Protein AF-A0A813GT53-F1 (afdb_monomer_lite)

Sequence (345 aa):
MRGHMTILRNIDQVRLMYDRLTDFVDMEQLESCGLLLDQLPLHVSSELEKLEQNWGDPRKVFSLYQPIQDIRDYFWEEIAFYSFFLRELIKAVLPLFILALGCQACYVFGDSELARPMLSLIILIWFRVFTKRWRHVEAEFANSWGTEAHGISSVKWLQNVRFRGVLSPSPEDNSLLRPQVSWARSTTGMAASVALTSLFVMVMIVVVITEHTIFFHLCIVYVAPNQRQLLSSALGAVMGTQIKVVDSIWDRVSDCITDLECHPSKFAFTSSKRTKAVVVRLITSMCSPIAFLLVKFMLQDPSEGSTGMLASNMMSTLLTCYLLLGCFLMTLRNCCFEFTACLIG

Organism: Polarella glacialis (NCBI:txid89957)

Secondary structure (DSSP, 8-state):
------SS-HHHHHHHHHHHHHHH--HHHHHHTTS-----PPP-HHHHHHHIIIII-GGGTT-----HHHHHHHHHHHHHHHHHHHHHHHHHHHHHHHHHHHHHHHHHHS--TTHHHHHHHHHHHHHHHHHHHHHHHHHHHHHHTT-GGGGTS-PPPPBPTT---EEEE-SS-TT-EEEE--HHHHHHHHHHHHHHHHHHHHHHHHHHHHHHHHHHHHHHHT--GGGHHHHHHHHHHHHHHHHHHHHHHHHHHHHHHHHTT--SBHHHHHHHHHHHHHHHHHHHHHHHHHHHHHHHHHH----HHHHHHHHHHHHHHHHHHHHHHHHHHHHHHHHHHHHHHHTT-

Foldseek 3Di:
DDDDPDVDFPVNVVVVVVLVVCVPDQPVVCCVVVNDVDDDDDADVVLVVVQCVVPVDPVCPVPLDHDLVSCCSRVNDVRSLVVVLVSLVCVLCVVLVVLVVVLVVCVVPHDCPPSVVVNVVVVVVSVVVSVVVSVVVVVVVCVVVVVVCVVVDPRPFAWDPLFDADFAQDPVGNVDTAGDDDPVQLVVLVVQLVVVLVVLLVVLLVVLLVVVVVLVVCLPPPDDPVCNLVSLLVVLLVLLVVLVVQLVVLVVVLLVSLSSNRDGGPVVSVVVSVVSSCVSSCSSVVSNLVSLVVVVVVVPDPDPVSVVSSVSSVVSNVVNNCVVVVVVVVVVVCCVVVVVVVVVD

Structure (mmCIF, N/CA/C/O backbone):
data_AF-A0A813GT53-F1
#
_entry.id   AF-A0A813GT53-F1
#
loop_
_atom_site.group_PDB
_atom_site.id
_atom_site.type_symbol
_atom_site.label_atom_id
_atom_site.label_alt_id
_atom_site.label_comp_id
_atom_site.label_asym_id
_atom_site.label_entity_id
_atom_site.label_seq_id
_atom_site.pdbx_PDB_ins_code
_atom_site.Cartn_x
_atom_site.Cartn_y
_atom_site.Cartn_z
_atom_site.occupancy
_atom_site.B_iso_or_equiv
_atom_site.auth_seq_id
_atom_site.auth_comp_id
_atom_site.auth_asym_id
_atom_site.auth_atom_id
_atom_site.pdbx_PDB_model_num
ATOM 1 N N . MET A 1 1 ? -28.994 27.929 14.057 1.00 36.06 1 MET A N 1
ATOM 2 C CA . MET A 1 1 ? -29.110 27.440 15.449 1.00 36.06 1 MET A CA 1
ATOM 3 C C . MET A 1 1 ? -27.722 27.472 16.071 1.00 36.06 1 MET A C 1
ATOM 5 O O . MET A 1 1 ? -26.764 27.185 15.368 1.00 36.06 1 MET A O 1
ATOM 9 N N . ARG A 1 2 ? -27.608 27.975 17.305 1.00 35.00 2 ARG A N 1
ATOM 10 C CA . ARG A 1 2 ? -26.344 28.354 17.962 1.00 35.00 2 ARG A CA 1
ATOM 11 C C . ARG A 1 2 ? -25.393 27.160 18.083 1.00 35.00 2 ARG A C 1
ATOM 13 O O . ARG A 1 2 ? -25.784 26.124 18.607 1.00 35.00 2 ARG A O 1
ATOM 20 N N . GLY A 1 3 ? -24.162 27.347 17.608 1.00 42.66 3 GLY A N 1
ATOM 21 C CA . GLY A 1 3 ? -23.073 26.391 17.748 1.00 42.66 3 GLY A CA 1
ATOM 22 C C . GLY A 1 3 ? -22.697 26.224 19.213 1.00 42.66 3 GLY A C 1
ATOM 23 O O . GLY A 1 3 ? -22.091 27.109 19.813 1.00 42.66 3 GLY A O 1
ATOM 24 N N . HIS A 1 4 ? -23.052 25.079 19.785 1.00 42.69 4 HIS A N 1
ATOM 25 C CA . HIS A 1 4 ? -22.279 24.550 20.892 1.00 42.69 4 HIS A CA 1
ATOM 26 C C . HIS A 1 4 ? -20.945 24.100 20.300 1.00 42.69 4 HIS A C 1
ATOM 28 O O . HIS A 1 4 ? -20.921 23.206 19.458 1.00 42.69 4 HIS A O 1
ATOM 34 N N . MET A 1 5 ? -19.847 24.747 20.697 1.00 54.34 5 MET A N 1
ATOM 35 C CA . MET A 1 5 ? -18.511 24.193 20.493 1.00 54.34 5 MET A CA 1
ATOM 36 C C . MET A 1 5 ? -18.440 22.904 21.313 1.00 54.34 5 MET A C 1
ATOM 38 O O . MET A 1 5 ? -18.139 22.930 22.506 1.00 54.34 5 MET A O 1
ATOM 42 N N . THR A 1 6 ? -18.813 21.778 20.713 1.00 60.09 6 THR A N 1
ATOM 43 C CA . THR A 1 6 ? -18.511 20.477 21.291 1.00 60.09 6 THR A CA 1
ATOM 44 C C . THR A 1 6 ? -17.001 20.310 21.218 1.00 60.09 6 THR A C 1
ATOM 46 O O . THR A 1 6 ? -16.410 20.434 20.151 1.00 60.09 6 THR A O 1
ATOM 49 N N . ILE A 1 7 ? -16.370 20.058 22.367 1.00 81.88 7 ILE A N 1
ATOM 50 C CA . ILE A 1 7 ? -14.931 19.750 22.455 1.00 81.88 7 ILE A CA 1
ATOM 51 C C . ILE A 1 7 ? -14.584 18.552 21.554 1.00 81.88 7 ILE A C 1
ATOM 53 O O . ILE A 1 7 ? -13.487 18.471 21.015 1.00 81.88 7 ILE A O 1
ATOM 57 N N . LEU A 1 8 ? -15.544 17.639 21.384 1.00 83.25 8 LEU A N 1
ATOM 58 C CA . LEU A 1 8 ? -15.440 16.462 20.536 1.00 83.25 8 LEU A CA 1
ATOM 59 C C . LEU A 1 8 ? -15.914 16.779 19.119 1.00 83.25 8 LEU A C 1
ATOM 61 O O . LEU A 1 8 ? -17.020 17.306 18.934 1.00 83.25 8 LEU A O 1
ATOM 65 N N . ARG A 1 9 ? -15.096 16.402 18.134 1.00 84.62 9 ARG A N 1
ATOM 66 C CA . ARG A 1 9 ? -15.462 16.436 16.714 1.00 84.62 9 ARG A CA 1
ATOM 67 C C . ARG A 1 9 ? -16.579 15.420 16.455 1.00 84.62 9 ARG A C 1
ATOM 69 O O . ARG A 1 9 ? -16.727 14.462 17.212 1.00 84.62 9 ARG A O 1
ATOM 76 N N . ASN A 1 10 ? -17.349 15.601 15.379 1.00 86.38 10 ASN A N 1
ATOM 77 C CA . ASN A 1 10 ? -18.388 14.639 14.972 1.00 86.38 10 ASN A CA 1
ATOM 78 C C . ASN A 1 10 ? -17.806 13.225 14.872 1.00 86.38 10 ASN A C 1
ATOM 80 O O . ASN A 1 10 ? -18.325 12.266 15.432 1.00 86.38 10 ASN A O 1
ATOM 84 N N . ILE A 1 11 ? -16.637 13.153 14.248 1.00 86.06 11 ILE A N 1
ATOM 85 C CA . ILE A 1 11 ? -15.888 11.930 14.086 1.00 86.06 11 ILE A CA 1
ATOM 86 C C . ILE A 1 11 ? -15.636 11.309 15.469 1.00 86.06 11 ILE A C 1
ATOM 88 O O . ILE A 1 11 ? -16.186 10.245 15.738 1.00 86.06 11 ILE A O 1
ATOM 92 N N . ASP A 1 12 ? -14.999 12.013 16.417 1.00 86.81 12 ASP A N 1
ATOM 93 C CA . ASP A 1 12 ? -14.740 11.525 17.788 1.00 86.81 12 ASP A CA 1
ATOM 94 C C . ASP A 1 12 ? -15.996 10.975 18.489 1.00 86.81 12 ASP A C 1
ATOM 96 O O . ASP A 1 12 ? -15.924 9.962 19.186 1.00 86.81 12 ASP A O 1
ATOM 100 N N . GLN A 1 13 ? -17.160 11.595 18.268 1.00 88.75 13 GLN A N 1
ATOM 101 C CA . GLN A 1 13 ? -18.440 11.112 18.795 1.00 88.75 13 GLN A CA 1
ATOM 102 C C . GLN A 1 13 ? -18.819 9.749 18.207 1.00 88.75 13 GLN A C 1
ATOM 104 O O . GLN A 1 13 ? -19.201 8.856 18.960 1.00 88.75 13 GLN A O 1
ATOM 109 N N . VAL A 1 14 ? -18.657 9.556 16.895 1.00 88.44 14 VAL A N 1
ATOM 110 C CA . VAL A 1 14 ? -18.874 8.264 16.227 1.00 88.44 14 VAL A CA 1
ATOM 111 C C . VAL A 1 14 ? -17.954 7.184 16.802 1.00 88.44 14 VAL A C 1
ATOM 113 O O . VAL A 1 14 ? -18.432 6.089 17.087 1.00 88.44 14 VAL A O 1
ATOM 116 N N . ARG A 1 15 ? -16.663 7.471 17.044 1.00 85.00 15 ARG A N 1
ATOM 117 C CA . ARG A 1 15 ? -15.741 6.490 17.666 1.00 85.00 15 ARG A CA 1
ATOM 118 C C . ARG A 1 15 ? -16.173 6.127 19.079 1.00 85.00 15 ARG A C 1
ATOM 120 O O . ARG A 1 15 ? -16.163 4.949 19.405 1.00 85.00 15 ARG A O 1
ATOM 127 N N . LEU A 1 16 ? -16.577 7.100 19.895 1.00 87.25 16 LEU A N 1
ATOM 128 C CA . LEU A 1 16 ? -17.055 6.830 21.256 1.00 87.25 16 LEU A CA 1
ATOM 129 C C . LEU A 1 16 ? -18.367 6.038 21.265 1.00 87.25 16 LEU A C 1
ATOM 131 O O . LEU A 1 16 ? -18.537 5.140 22.086 1.00 87.25 16 LEU A O 1
ATOM 135 N N . MET A 1 17 ? -19.290 6.344 20.349 1.00 88.62 17 MET A N 1
ATOM 136 C CA . MET A 1 17 ? -20.519 5.567 20.180 1.00 88.62 17 MET A CA 1
ATOM 137 C C . MET A 1 17 ? -20.212 4.134 19.748 1.00 88.62 17 MET A C 1
ATOM 139 O O . MET A 1 17 ? -20.780 3.203 20.312 1.00 88.62 17 MET A O 1
ATOM 143 N N . TYR A 1 18 ? -19.302 3.958 18.787 1.00 85.56 18 TYR A N 1
ATOM 144 C CA . TYR A 1 18 ? -18.878 2.646 18.310 1.00 85.56 18 TYR A CA 1
ATOM 145 C C . TYR A 1 18 ? -18.215 1.832 19.425 1.00 85.56 18 TYR A C 1
ATOM 147 O O . TYR A 1 18 ? -18.634 0.710 19.688 1.00 85.56 18 TYR A O 1
ATOM 155 N N . ASP A 1 19 ? -17.251 2.421 20.135 1.00 83.75 19 ASP A N 1
ATOM 156 C CA . ASP A 1 19 ? -16.565 1.794 21.270 1.00 83.75 19 ASP A CA 1
ATOM 157 C C . ASP A 1 19 ? -17.577 1.331 22.326 1.00 83.75 19 ASP A C 1
ATOM 159 O O . ASP A 1 19 ? -17.638 0.148 22.671 1.00 83.75 19 ASP A O 1
ATOM 163 N N . ARG A 1 20 ? -18.496 2.223 22.718 1.00 87.19 20 ARG A N 1
ATOM 164 C CA . ARG A 1 20 ? -19.539 1.904 23.694 1.00 87.19 20 ARG A CA 1
ATOM 165 C C . ARG A 1 20 ? -20.504 0.824 23.213 1.00 87.19 20 ARG A C 1
ATOM 167 O O . ARG A 1 20 ? -20.969 0.032 24.026 1.00 87.19 20 ARG A O 1
ATOM 174 N N . LEU A 1 21 ? -20.830 0.786 21.925 1.00 86.94 21 LEU A N 1
ATOM 175 C CA . LEU A 1 21 ? -21.701 -0.239 21.354 1.00 86.94 21 LEU A CA 1
ATOM 176 C C . LEU A 1 21 ? -21.014 -1.613 21.372 1.00 86.94 21 LEU A C 1
ATOM 178 O O . LEU A 1 21 ? -21.628 -2.598 21.785 1.00 86.94 21 LEU A O 1
ATOM 182 N N . THR A 1 22 ? -19.719 -1.656 21.043 1.00 82.69 22 THR A N 1
ATOM 183 C CA . THR A 1 22 ? -18.898 -2.881 21.067 1.00 82.69 22 THR A CA 1
ATOM 184 C C . THR A 1 22 ? -18.577 -3.408 22.469 1.00 82.69 22 THR A C 1
ATOM 186 O O . THR A 1 22 ? -18.044 -4.509 22.623 1.00 82.69 22 THR A O 1
ATOM 189 N N . ASP A 1 23 ? -18.905 -2.659 23.524 1.00 81.56 23 ASP A N 1
ATOM 190 C CA . ASP A 1 23 ? -18.900 -3.180 24.894 1.00 81.56 23 ASP A CA 1
ATOM 191 C C . ASP A 1 23 ? -20.069 -4.117 25.181 1.00 81.56 23 ASP A C 1
ATOM 193 O O . ASP A 1 23 ? -19.921 -5.040 25.981 1.00 81.56 23 ASP A O 1
ATOM 197 N N . PHE A 1 24 ? -21.215 -3.890 24.540 1.00 84.44 24 PHE A N 1
ATOM 198 C CA . PHE A 1 24 ? -22.434 -4.657 24.794 1.00 84.44 24 PHE A CA 1
ATOM 199 C C . PHE A 1 24 ? -22.715 -5.700 23.720 1.00 84.44 24 PHE A C 1
ATOM 201 O O . PHE A 1 24 ? -23.323 -6.728 24.016 1.00 84.44 24 PHE A O 1
ATOM 208 N N . VAL A 1 25 ? -22.316 -5.423 22.480 1.00 83.88 25 VAL A N 1
ATOM 209 C CA . VAL A 1 25 ? -22.692 -6.214 21.312 1.00 83.88 25 VAL A CA 1
ATOM 210 C C . VAL A 1 25 ? -21.473 -6.440 20.426 1.00 83.88 25 VAL A C 1
ATOM 212 O O . VAL A 1 25 ? -20.813 -5.491 20.012 1.00 83.88 25 VAL A O 1
ATOM 215 N N . ASP A 1 26 ? -21.196 -7.700 20.097 1.00 82.38 26 ASP A N 1
ATOM 216 C CA . ASP A 1 26 ? -20.187 -8.043 19.095 1.00 82.38 26 ASP A CA 1
ATOM 217 C C . ASP A 1 26 ? -20.779 -7.859 17.686 1.00 82.38 26 ASP A C 1
ATOM 219 O O . ASP A 1 26 ? -21.496 -8.718 17.163 1.00 82.38 26 ASP A O 1
ATOM 223 N N . MET A 1 27 ? -20.530 -6.684 17.103 1.00 82.12 27 MET A N 1
ATOM 224 C CA . MET A 1 27 ? -21.093 -6.274 15.810 1.00 82.12 27 MET A CA 1
ATOM 225 C C . MET A 1 27 ? -20.623 -7.186 14.667 1.00 82.12 27 MET A C 1
ATOM 227 O O . MET A 1 27 ? -21.426 -7.590 13.830 1.00 82.12 27 MET A O 1
ATOM 231 N N . GLU A 1 28 ? -19.355 -7.603 14.685 1.00 79.75 28 GLU A N 1
ATOM 232 C CA . GLU A 1 28 ? -18.797 -8.524 13.686 1.00 79.75 28 GLU A CA 1
ATOM 233 C C . GLU A 1 28 ? -19.449 -9.909 13.767 1.00 79.75 28 GLU A C 1
ATOM 235 O O . GLU A 1 28 ? -19.663 -10.573 12.748 1.00 79.75 28 GLU A O 1
ATOM 240 N N . GLN A 1 29 ? -19.804 -10.361 14.973 1.00 82.62 29 GLN A N 1
ATOM 241 C CA . GLN A 1 29 ? -20.510 -11.626 15.132 1.00 82.62 29 GLN A CA 1
ATOM 242 C C . GLN A 1 29 ? -21.931 -11.546 14.561 1.00 82.62 29 GLN A C 1
ATOM 244 O O . GLN A 1 29 ? -22.351 -12.471 13.862 1.00 82.62 29 GLN A O 1
ATOM 249 N N . LEU A 1 30 ? -22.649 -10.443 14.795 1.00 87.69 30 LEU A N 1
ATOM 250 C CA . LEU A 1 30 ? -23.980 -10.215 14.220 1.00 87.69 30 LEU A CA 1
ATOM 251 C C . LEU A 1 30 ? -23.964 -10.207 12.687 1.00 87.69 30 LEU A C 1
ATOM 253 O O . LEU A 1 30 ? -24.850 -10.807 12.074 1.00 87.69 30 LEU A O 1
ATOM 257 N N . GLU A 1 31 ? -22.954 -9.581 12.083 1.00 87.19 31 GLU A N 1
ATOM 258 C CA . GLU A 1 31 ? -22.739 -9.608 10.631 1.00 87.19 31 GLU A CA 1
ATOM 259 C C . GLU A 1 31 ? -22.464 -11.031 10.141 1.00 87.19 31 GLU A C 1
ATOM 261 O O . GLU A 1 31 ? -23.097 -11.506 9.198 1.00 87.19 31 GLU A O 1
ATOM 266 N N . S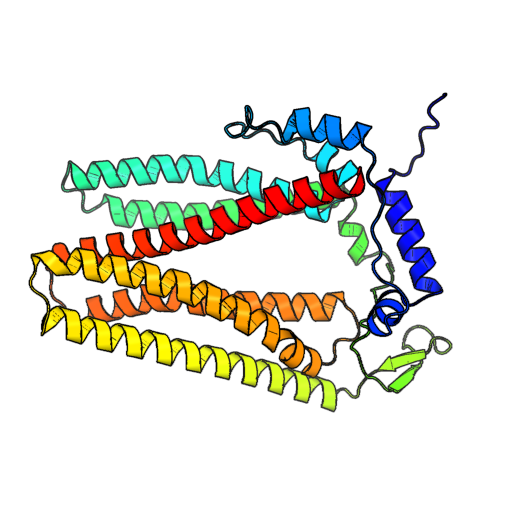ER A 1 32 ? -21.589 -11.771 10.833 1.00 83.62 32 SER A N 1
ATOM 267 C CA . SER A 1 32 ? -21.267 -13.156 10.465 1.00 83.62 32 SER A CA 1
ATOM 268 C C . SER A 1 32 ? -22.471 -14.106 10.554 1.00 83.62 32 SER A C 1
ATOM 270 O O . SER A 1 32 ? -22.557 -15.078 9.803 1.00 83.62 32 SER A O 1
ATOM 272 N N . CYS A 1 33 ? -23.420 -13.817 11.450 1.00 86.38 33 CYS A N 1
ATOM 273 C CA . CYS A 1 33 ? -24.674 -14.551 11.594 1.00 86.38 33 CYS A CA 1
ATOM 274 C C . CYS A 1 33 ? -25.759 -14.103 10.599 1.00 86.38 33 CYS A C 1
ATOM 276 O O . CYS A 1 33 ? -26.826 -14.716 10.570 1.00 86.38 33 CYS A O 1
ATOM 278 N N . GLY A 1 34 ? -25.519 -13.051 9.807 1.00 87.62 34 GLY A N 1
ATOM 279 C CA . GLY A 1 34 ? -26.500 -12.472 8.886 1.00 87.62 34 GLY A CA 1
ATOM 280 C C . GLY A 1 34 ? -27.651 -11.737 9.583 1.00 87.62 34 GLY A C 1
ATOM 281 O O . GLY A 1 34 ? -28.704 -11.545 8.980 1.00 87.62 34 GLY A O 1
ATOM 282 N N . LEU A 1 35 ? -27.477 -11.362 10.856 1.00 91.56 35 LEU A N 1
ATOM 283 C CA . LEU A 1 35 ? -28.462 -10.598 11.633 1.00 91.56 35 LEU A CA 1
ATOM 284 C C . LEU A 1 35 ? -28.307 -9.087 11.430 1.00 91.56 35 LEU A C 1
ATOM 286 O O . LEU A 1 35 ? -29.283 -8.347 11.538 1.00 91.56 35 LEU A O 1
ATOM 290 N N . LEU A 1 36 ? -27.086 -8.644 11.136 1.00 90.19 36 LEU A N 1
ATOM 291 C CA . LEU A 1 36 ? -26.751 -7.277 10.758 1.00 90.19 36 LEU A CA 1
ATOM 292 C C . LEU A 1 36 ? -26.228 -7.293 9.319 1.00 90.19 36 LEU A C 1
ATOM 294 O O . LEU A 1 36 ? -25.442 -8.169 8.968 1.00 90.19 36 LEU A O 1
ATOM 298 N N . LEU A 1 37 ? -26.698 -6.365 8.482 1.00 88.38 37 LEU A N 1
ATOM 299 C CA . LEU A 1 37 ? -26.290 -6.310 7.076 1.00 88.38 37 LEU A CA 1
ATOM 300 C C . LEU A 1 37 ? -24.965 -5.559 6.901 1.00 88.38 37 LEU A C 1
ATOM 302 O O . LEU A 1 37 ? -24.062 -6.080 6.258 1.00 88.38 37 LEU A O 1
ATOM 306 N N . ASP A 1 38 ? -24.871 -4.353 7.465 1.00 83.12 38 ASP A N 1
ATOM 307 C CA . ASP A 1 38 ? -23.658 -3.530 7.491 1.00 83.12 38 ASP A CA 1
ATOM 308 C C . ASP A 1 38 ? -23.811 -2.421 8.553 1.00 83.12 38 ASP A C 1
ATOM 310 O O . ASP A 1 38 ? -24.936 -2.060 8.927 1.00 83.12 38 ASP A O 1
ATOM 314 N N . GLN A 1 39 ? -22.696 -1.855 9.013 1.00 83.00 39 GLN A N 1
ATOM 315 C CA . GLN A 1 39 ? -22.655 -0.712 9.922 1.00 83.00 39 GLN A CA 1
ATOM 316 C C . GLN A 1 39 ? -21.815 0.417 9.319 1.00 83.00 39 GLN A C 1
ATOM 318 O O . GLN A 1 39 ? -20.586 0.390 9.342 1.00 83.00 39 GLN A O 1
ATOM 323 N N . LEU A 1 40 ? -22.487 1.476 8.863 1.00 85.38 40 LEU A N 1
ATOM 324 C CA . LEU A 1 40 ? -21.830 2.633 8.257 1.00 85.38 40 LEU A CA 1
ATOM 325 C C . LEU A 1 40 ? -22.208 3.928 8.989 1.00 85.38 40 LEU A C 1
ATOM 327 O O . LEU A 1 40 ? -23.390 4.153 9.269 1.00 85.38 40 LEU A O 1
ATOM 331 N N . PRO A 1 41 ? -21.233 4.800 9.310 1.00 86.00 41 PRO A N 1
ATOM 332 C CA . PRO A 1 41 ? -21.537 6.124 9.828 1.00 86.00 41 PRO A CA 1
ATOM 333 C C . PRO A 1 41 ? -22.193 6.983 8.741 1.00 86.00 41 PRO A C 1
ATOM 335 O O . PRO A 1 41 ? -21.798 6.949 7.577 1.00 86.00 41 PRO A O 1
ATOM 338 N N . LEU A 1 42 ? -23.189 7.783 9.129 1.00 88.00 42 LEU A N 1
ATOM 339 C CA . LEU A 1 42 ? -23.859 8.700 8.209 1.00 88.00 42 LEU A CA 1
ATOM 340 C C . LEU A 1 42 ? -22.942 9.877 7.855 1.00 88.00 42 LEU A C 1
ATOM 342 O O . LEU A 1 42 ? -22.365 10.523 8.732 1.00 88.00 42 LEU A O 1
ATOM 346 N N . HIS A 1 43 ? -22.847 10.181 6.563 1.00 87.00 43 HIS A N 1
ATOM 347 C CA . HIS A 1 43 ? -22.083 11.319 6.065 1.00 87.00 43 HIS A CA 1
ATOM 348 C C . HIS A 1 43 ? -22.801 12.649 6.330 1.00 87.00 43 HIS A C 1
ATOM 350 O O . HIS A 1 43 ? -24.018 12.763 6.187 1.00 87.00 43 HIS A O 1
ATOM 356 N N . VAL A 1 44 ? -22.028 13.692 6.647 1.00 88.44 44 VAL A N 1
ATOM 357 C CA . VAL A 1 44 ? -22.522 15.075 6.708 1.00 88.44 44 VAL A CA 1
ATOM 358 C C . VAL A 1 44 ? -22.274 15.755 5.363 1.00 88.44 44 VAL A C 1
ATOM 360 O O . VAL A 1 44 ? -21.141 16.132 5.057 1.00 88.44 44 VAL A O 1
ATOM 363 N N . SER A 1 45 ? -23.329 15.924 4.559 1.00 87.75 45 SER A N 1
ATOM 364 C CA . SER A 1 45 ? -23.228 16.440 3.183 1.00 87.75 45 SER A CA 1
ATOM 365 C C . SER A 1 45 ? -22.558 17.813 3.103 1.00 87.75 45 SER A C 1
ATOM 367 O O . SER A 1 45 ? -21.734 18.049 2.230 1.00 87.75 45 SER A O 1
ATOM 369 N N . SER A 1 46 ? -22.826 18.706 4.059 1.00 87.69 46 SER A N 1
ATOM 370 C CA . SER A 1 46 ? -22.283 20.072 4.047 1.00 87.69 46 SER A CA 1
ATOM 371 C C . SER A 1 46 ? -20.771 20.152 4.294 1.00 87.69 46 SER A C 1
ATOM 373 O O . SER A 1 46 ? -20.120 21.088 3.830 1.00 87.69 46 SER A O 1
ATOM 375 N N . GLU A 1 47 ? -20.197 19.205 5.038 1.00 86.31 47 GLU A N 1
ATOM 376 C CA . GLU A 1 47 ? -18.747 19.101 5.246 1.00 86.31 47 GLU A CA 1
ATOM 377 C C . GLU A 1 47 ? -18.084 18.391 4.066 1.00 86.31 47 GLU A C 1
ATOM 379 O O . GLU A 1 47 ? -17.014 18.808 3.616 1.00 86.31 47 GLU A O 1
ATOM 384 N N . LEU A 1 48 ? -18.764 17.384 3.510 1.00 87.50 48 LEU A N 1
ATOM 385 C CA . LEU A 1 48 ? -18.303 16.656 2.336 1.00 87.50 48 LEU A CA 1
ATOM 386 C C . LEU A 1 48 ? -18.226 17.554 1.096 1.00 87.50 48 LEU A C 1
ATOM 388 O O . LEU A 1 48 ? -17.193 17.573 0.438 1.00 87.50 48 LEU A O 1
ATOM 392 N N . GLU A 1 49 ? -19.256 18.361 0.825 1.00 88.44 49 GLU A N 1
ATOM 393 C CA . GLU A 1 49 ? -19.276 19.311 -0.299 1.00 88.44 49 GLU A CA 1
ATOM 394 C C . GLU A 1 49 ? -18.126 20.326 -0.213 1.00 88.44 49 GLU A C 1
ATOM 396 O O . GLU A 1 49 ? -17.492 20.657 -1.217 1.00 88.44 49 GLU A O 1
ATOM 401 N N . LYS A 1 50 ? -17.802 20.806 0.996 1.00 88.31 50 LYS A N 1
ATOM 402 C CA . LYS A 1 50 ? -16.653 21.702 1.207 1.00 88.31 50 LYS A CA 1
ATOM 403 C C . LYS A 1 50 ? -15.339 20.999 0.897 1.00 88.31 50 LYS A C 1
ATOM 405 O O . LYS A 1 50 ? -14.465 21.588 0.258 1.00 88.31 50 LYS A O 1
ATOM 410 N N . LEU A 1 51 ? -15.186 19.757 1.352 1.00 87.81 51 LEU A N 1
ATOM 411 C CA . LEU A 1 51 ? -13.985 18.970 1.101 1.00 87.81 51 LEU A CA 1
ATOM 412 C C . LEU A 1 51 ? -13.850 18.626 -0.389 1.00 87.81 51 LEU A C 1
ATOM 414 O O . LEU A 1 51 ? -12.755 18.715 -0.942 1.00 87.81 51 LEU A O 1
ATOM 418 N N . GLU A 1 52 ? -14.955 18.329 -1.067 1.00 86.38 52 GLU A N 1
ATOM 419 C CA . GLU A 1 52 ? -15.002 18.099 -2.509 1.00 86.38 52 GLU A CA 1
ATOM 420 C C . GLU A 1 52 ? -14.565 19.347 -3.285 1.00 86.38 52 GLU A C 1
ATOM 422 O O . GLU A 1 52 ? -13.655 19.279 -4.106 1.00 86.38 52 GLU A O 1
ATOM 427 N N . GLN A 1 53 ? -15.104 20.523 -2.961 1.00 85.38 53 GLN A N 1
ATOM 428 C CA . GLN A 1 53 ? -14.700 21.774 -3.611 1.00 85.38 53 GLN A CA 1
ATOM 429 C C . GLN A 1 53 ? -13.237 22.141 -3.318 1.00 85.38 53 GLN A C 1
ATOM 431 O O . GLN A 1 53 ? -12.526 22.673 -4.178 1.00 85.38 53 GLN A O 1
ATOM 436 N N . ASN A 1 54 ? -12.753 21.876 -2.102 1.00 85.19 54 ASN A N 1
ATOM 437 C CA . ASN A 1 54 ? -11.410 22.271 -1.683 1.00 85.19 54 ASN A CA 1
ATOM 438 C C . ASN A 1 54 ? -10.315 21.319 -2.163 1.00 85.19 54 ASN A C 1
ATOM 440 O O . ASN A 1 54 ? -9.241 21.799 -2.540 1.00 85.19 54 ASN A O 1
ATOM 444 N N . TRP A 1 55 ? -10.595 20.018 -2.186 1.00 83.50 55 TRP A N 1
ATOM 445 C CA . TRP A 1 55 ? -9.628 18.953 -2.442 1.00 83.50 55 TRP A CA 1
ATOM 446 C C . TRP A 1 55 ? -10.020 18.040 -3.613 1.00 83.50 55 TRP A C 1
ATOM 448 O O . TRP A 1 55 ? -9.152 17.692 -4.409 1.00 83.50 55 TRP A O 1
ATOM 458 N N . GLY A 1 56 ? -11.302 17.689 -3.742 1.00 79.44 56 GLY A N 1
ATOM 459 C CA . GLY A 1 56 ? -11.822 16.768 -4.764 1.00 79.44 56 GLY A CA 1
ATOM 460 C C . GLY A 1 56 ? -12.040 17.365 -6.161 1.00 79.44 56 GLY A C 1
ATOM 461 O O . GLY A 1 56 ? -12.258 16.609 -7.107 1.00 79.44 56 GLY A O 1
ATOM 462 N N . ASP A 1 57 ? -11.963 18.691 -6.320 1.00 80.69 57 ASP A N 1
ATOM 463 C CA . ASP A 1 57 ? -12.202 19.358 -7.603 1.00 80.69 57 ASP A CA 1
ATOM 464 C C . ASP A 1 57 ? -11.171 18.897 -8.657 1.00 80.69 57 ASP A C 1
ATOM 466 O O . ASP A 1 57 ? -9.962 19.095 -8.472 1.00 80.69 57 ASP A O 1
ATOM 470 N N . PRO A 1 58 ? -11.606 18.335 -9.804 1.00 75.81 58 PRO A N 1
ATOM 471 C CA . PRO A 1 58 ? -10.707 17.894 -10.870 1.00 75.81 58 PRO A CA 1
ATOM 472 C C . PRO A 1 58 ? -9.805 19.014 -11.415 1.00 75.81 58 PRO A C 1
ATOM 474 O O . PRO A 1 58 ? -8.734 18.739 -11.958 1.00 75.81 58 PRO A O 1
ATOM 477 N N . ARG A 1 59 ? -10.176 20.288 -11.241 1.00 78.12 59 ARG A N 1
ATOM 478 C CA . ARG A 1 59 ? -9.333 21.439 -11.612 1.00 78.12 59 ARG A CA 1
ATOM 479 C C . ARG A 1 59 ? -8.066 21.541 -10.762 1.00 78.12 59 ARG A C 1
ATOM 481 O O . ARG A 1 59 ? -7.092 22.159 -11.182 1.00 78.12 59 ARG A O 1
ATOM 488 N N . LYS A 1 60 ? -8.060 20.926 -9.578 1.00 74.75 60 LYS A N 1
ATOM 489 C CA . LYS A 1 60 ? -6.953 20.937 -8.615 1.00 74.75 60 LYS A CA 1
ATOM 490 C C . LYS A 1 60 ? -6.079 19.684 -8.686 1.00 74.75 60 LYS A C 1
ATOM 492 O O . LYS A 1 60 ? -5.206 19.527 -7.842 1.00 74.75 60 LYS A O 1
ATOM 497 N N . VAL A 1 61 ? -6.232 18.833 -9.705 1.00 73.06 61 VAL A N 1
ATOM 498 C CA . VAL A 1 61 ? -5.447 17.588 -9.865 1.00 73.06 61 VAL A CA 1
ATOM 499 C C . VAL A 1 61 ? -3.930 17.826 -9.873 1.00 73.06 61 VAL A C 1
ATOM 501 O O . VAL A 1 61 ? -3.180 17.000 -9.363 1.00 73.06 61 VAL A O 1
ATOM 504 N N . PHE A 1 62 ? -3.469 18.964 -10.399 1.00 74.38 62 PHE A N 1
ATOM 505 C CA . PHE A 1 62 ? -2.045 19.333 -10.395 1.00 74.38 62 PHE A CA 1
ATOM 506 C C . PHE A 1 62 ? -1.603 20.096 -9.135 1.00 74.38 62 PHE A C 1
ATOM 508 O O . PHE A 1 62 ? -0.432 20.451 -9.003 1.00 74.38 62 PHE A O 1
ATOM 515 N N . SER A 1 63 ? -2.520 20.366 -8.205 1.00 79.81 63 SER A N 1
ATOM 516 C CA . SER A 1 63 ? -2.203 21.037 -6.950 1.00 79.81 63 SER A CA 1
ATOM 517 C C . SER A 1 63 ? -1.544 20.064 -5.976 1.00 79.81 63 SER A C 1
ATOM 519 O O . SER A 1 63 ? -2.090 19.016 -5.642 1.00 79.81 63 SER A O 1
ATOM 521 N N . LEU A 1 64 ? -0.378 20.445 -5.453 1.00 78.19 64 LEU A N 1
ATOM 522 C CA . LEU A 1 64 ? 0.307 19.711 -4.380 1.00 78.19 64 LEU A CA 1
ATOM 523 C C . LEU A 1 64 ? -0.234 20.061 -2.983 1.00 78.19 64 LEU A C 1
ATOM 525 O O . LEU A 1 64 ? 0.231 19.518 -1.974 1.00 78.19 64 LEU A O 1
ATOM 529 N N . TYR A 1 65 ? -1.182 20.997 -2.905 1.00 84.12 65 TYR A N 1
ATOM 530 C CA . TYR A 1 65 ? -1.824 21.388 -1.660 1.00 84.12 65 TYR A CA 1
ATOM 531 C C . TYR A 1 65 ? -2.929 20.391 -1.298 1.00 84.12 65 TYR A C 1
ATOM 533 O O . TYR A 1 65 ? -3.815 20.124 -2.105 1.00 84.12 65 TYR A O 1
ATOM 541 N N . GLN A 1 66 ? -2.893 19.866 -0.069 1.00 86.75 66 GLN A N 1
ATOM 542 C CA . GLN A 1 66 ? -3.983 19.054 0.482 1.00 86.75 66 GLN A CA 1
ATOM 543 C C . GLN A 1 66 ? -4.339 19.554 1.894 1.00 86.75 66 GLN A C 1
ATOM 545 O O . GLN A 1 66 ? -3.429 19.706 2.722 1.00 86.75 66 GLN A O 1
ATOM 550 N N . PRO A 1 67 ? -5.622 19.793 2.203 1.00 90.12 67 PRO A N 1
ATOM 551 C CA . PRO A 1 67 ? -6.045 20.258 3.521 1.00 90.12 67 PRO A CA 1
ATOM 552 C C . PRO A 1 67 ? -6.090 19.092 4.528 1.00 90.12 67 PRO A C 1
ATOM 554 O O . PRO A 1 67 ? -7.117 18.455 4.719 1.00 90.12 67 PRO A O 1
ATOM 557 N N . ILE A 1 68 ? -4.960 18.776 5.177 1.00 90.19 68 ILE A N 1
ATOM 558 C CA . ILE A 1 68 ? -4.868 17.588 6.061 1.00 90.19 68 ILE A CA 1
ATOM 559 C C . ILE A 1 68 ? -5.754 17.700 7.297 1.00 90.19 68 ILE A C 1
ATOM 561 O O . ILE A 1 68 ? -6.274 16.687 7.745 1.00 90.19 68 ILE A O 1
ATOM 565 N N . GLN A 1 69 ? -5.916 18.900 7.857 1.00 90.12 69 GLN A N 1
ATOM 566 C CA . GLN A 1 69 ? -6.758 19.090 9.041 1.00 90.12 69 GLN A CA 1
ATOM 567 C C . GLN A 1 69 ? -8.225 18.794 8.716 1.00 90.12 69 GLN A C 1
ATOM 569 O O . GLN A 1 69 ? -8.830 17.984 9.406 1.00 90.12 69 GLN A O 1
ATOM 574 N N . ASP A 1 70 ? -8.734 19.320 7.600 1.00 89.56 70 ASP A N 1
ATOM 575 C CA . ASP A 1 70 ? -10.102 19.051 7.142 1.00 89.56 70 ASP A CA 1
ATOM 576 C C . ASP A 1 70 ? -10.312 17.559 6.826 1.00 89.56 70 ASP A C 1
ATOM 578 O O . ASP A 1 70 ? -11.322 16.974 7.210 1.00 89.56 70 ASP A O 1
ATOM 582 N N . ILE A 1 71 ? -9.327 16.910 6.182 1.00 89.81 71 ILE A N 1
ATOM 583 C CA . ILE A 1 71 ? -9.362 15.459 5.923 1.00 89.81 71 ILE A CA 1
ATOM 584 C C . ILE A 1 71 ? -9.388 14.679 7.243 1.00 89.81 71 ILE A C 1
ATOM 586 O O . ILE A 1 71 ? -10.159 13.735 7.376 1.00 89.81 71 ILE A O 1
ATOM 590 N N . ARG A 1 72 ? -8.572 15.069 8.228 1.00 88.88 72 ARG A N 1
ATOM 591 C CA . ARG A 1 72 ? -8.507 14.421 9.546 1.00 88.88 72 ARG A CA 1
ATOM 592 C C . ARG A 1 72 ? -9.813 14.556 10.310 1.00 88.88 72 ARG A C 1
ATOM 594 O O . ARG A 1 72 ? -10.255 13.594 10.931 1.00 88.88 72 ARG A O 1
ATOM 601 N N . ASP A 1 73 ? -10.401 15.742 10.289 1.00 88.75 73 ASP A N 1
ATOM 602 C CA . ASP A 1 73 ? -11.593 16.035 11.074 1.00 88.75 73 ASP A CA 1
ATOM 603 C C . ASP A 1 73 ? -12.848 15.362 10.483 1.00 88.75 73 ASP A C 1
ATOM 605 O O . ASP A 1 73 ? -13.778 15.078 11.234 1.00 88.75 73 ASP A O 1
ATOM 609 N N . TYR A 1 74 ? -12.836 15.015 9.186 1.00 89.69 74 TYR A N 1
ATOM 610 C CA . TYR A 1 74 ? -13.914 14.275 8.518 1.00 89.69 74 TYR A CA 1
ATOM 611 C C . TYR A 1 74 ? -13.691 12.749 8.440 1.00 89.69 74 TYR A C 1
ATOM 613 O O . TYR A 1 74 ? -14.604 11.979 8.725 1.00 89.69 74 TYR A O 1
ATOM 621 N N . PHE A 1 75 ? -12.494 12.291 8.048 1.00 85.19 75 PHE A N 1
ATOM 622 C CA . PHE A 1 75 ? -12.187 10.880 7.746 1.00 85.19 75 PHE A CA 1
ATOM 623 C C . PHE A 1 75 ? -11.340 10.158 8.803 1.00 85.19 75 PHE A C 1
ATOM 625 O O . PHE A 1 75 ? -11.016 8.992 8.589 1.00 85.19 75 PHE A O 1
ATOM 632 N N . TRP A 1 76 ? -10.987 10.808 9.918 1.00 86.50 76 TRP A N 1
ATOM 633 C CA . TRP A 1 76 ? -10.054 10.326 10.952 1.00 86.50 76 TRP A CA 1
ATOM 634 C C . TRP A 1 76 ? -8.562 10.503 10.660 1.00 86.50 76 TRP A C 1
ATOM 636 O O . TRP A 1 76 ? -8.117 10.860 9.567 1.00 86.50 76 TRP A O 1
ATOM 646 N N . GLU A 1 77 ? -7.766 10.207 11.690 1.00 87.00 77 GLU A N 1
ATOM 647 C CA . GLU A 1 77 ? -6.311 10.296 11.671 1.00 87.00 77 GLU A CA 1
ATOM 648 C C . GLU A 1 77 ? -5.655 9.309 10.695 1.00 87.00 77 GLU A C 1
ATOM 650 O O . GLU A 1 77 ? -4.685 9.683 10.042 1.00 87.00 77 GLU A O 1
ATOM 655 N N . GLU A 1 78 ? -6.170 8.082 10.536 1.00 83.19 78 GLU A N 1
ATOM 656 C CA . GLU A 1 78 ? -5.552 7.065 9.662 1.00 83.19 78 GLU A CA 1
ATOM 657 C C . GLU A 1 78 ? -5.560 7.495 8.184 1.00 83.19 78 GLU A C 1
ATOM 659 O O . GLU A 1 78 ? -4.522 7.481 7.515 1.00 83.19 78 GLU A O 1
ATOM 664 N N . ILE A 1 79 ? -6.711 7.954 7.683 1.00 86.00 79 ILE A N 1
ATOM 665 C CA . ILE A 1 79 ? -6.861 8.424 6.297 1.00 86.00 79 ILE A CA 1
ATOM 666 C C . ILE A 1 79 ? -6.086 9.732 6.080 1.00 86.00 79 ILE A C 1
ATOM 668 O O . ILE A 1 79 ? -5.464 9.928 5.026 1.00 86.00 79 ILE A O 1
ATOM 672 N N . ALA A 1 80 ? -6.060 10.613 7.084 1.00 88.44 80 ALA A N 1
ATOM 673 C CA . ALA A 1 80 ? -5.263 11.833 7.041 1.00 88.44 80 ALA A CA 1
ATOM 674 C C . ALA A 1 80 ? -3.758 11.545 6.978 1.00 88.44 80 ALA A C 1
ATOM 676 O O . ALA A 1 80 ? -3.062 12.164 6.172 1.00 88.44 80 ALA A O 1
ATOM 677 N N . PHE A 1 81 ? -3.256 10.584 7.761 1.00 86.81 81 PHE A N 1
ATOM 678 C CA . PHE A 1 81 ? -1.858 10.152 7.711 1.00 86.81 81 PHE A CA 1
ATOM 679 C C . PHE A 1 81 ? -1.490 9.557 6.356 1.00 86.81 81 PHE A C 1
ATOM 681 O O . PHE A 1 81 ? -0.450 9.913 5.802 1.00 86.81 81 PHE A O 1
ATOM 688 N N . TYR A 1 82 ? -2.347 8.704 5.791 1.00 86.31 82 TYR A N 1
ATOM 689 C CA . TYR A 1 82 ? -2.134 8.150 4.454 1.00 86.31 82 TYR A CA 1
ATOM 690 C C . TYR A 1 82 ? -2.047 9.251 3.387 1.00 86.31 82 TYR A C 1
ATOM 692 O O . TYR A 1 82 ? -1.099 9.292 2.599 1.00 86.31 82 TYR A O 1
ATOM 700 N N . SER A 1 83 ? -3.006 10.179 3.389 1.00 86.81 83 SER A N 1
ATOM 701 C CA . SER A 1 83 ? -3.045 11.293 2.433 1.00 86.81 83 SER A CA 1
ATOM 702 C C . SER A 1 83 ? -1.826 12.204 2.596 1.00 86.81 83 SER A C 1
ATOM 704 O O . SER A 1 83 ? -1.186 12.602 1.620 1.00 86.81 83 SER A O 1
ATOM 706 N N . PHE A 1 84 ? -1.437 12.468 3.844 1.00 90.00 84 PHE A N 1
ATOM 707 C CA . PHE A 1 84 ? -0.255 13.251 4.161 1.00 90.00 84 PHE A CA 1
ATOM 708 C C . PHE A 1 84 ? 1.039 12.586 3.678 1.00 90.00 84 PHE A C 1
ATOM 710 O O . PHE A 1 84 ? 1.851 13.248 3.027 1.00 90.00 84 PHE A O 1
ATOM 717 N N . PHE A 1 85 ? 1.202 11.285 3.931 1.00 87.19 85 PHE A N 1
ATOM 718 C CA . PHE A 1 85 ? 2.320 10.497 3.418 1.00 87.19 85 PHE A CA 1
ATOM 719 C C . PHE A 1 85 ? 2.410 10.585 1.900 1.00 87.19 85 PHE A C 1
ATOM 721 O O . PHE A 1 85 ? 3.475 10.878 1.355 1.00 87.19 85 PHE A O 1
ATOM 728 N N . LEU A 1 86 ? 1.279 10.392 1.217 1.00 87.69 86 LEU A N 1
ATOM 729 C CA . LEU A 1 86 ? 1.212 10.450 -0.237 1.00 87.69 86 LEU A CA 1
ATOM 730 C C . LEU A 1 86 ? 1.663 11.816 -0.767 1.00 87.69 86 LEU A C 1
ATOM 732 O O . LEU A 1 86 ? 2.460 11.879 -1.703 1.00 87.69 86 LEU A O 1
ATOM 736 N N . ARG A 1 87 ? 1.217 12.915 -0.150 1.00 87.81 87 ARG A N 1
ATOM 737 C CA . ARG A 1 87 ? 1.657 14.261 -0.533 1.00 87.81 87 ARG A CA 1
ATOM 738 C C . ARG A 1 87 ? 3.161 14.451 -0.370 1.00 87.81 87 ARG A C 1
ATOM 740 O O . ARG A 1 87 ? 3.806 14.976 -1.278 1.00 87.81 87 ARG A O 1
ATOM 747 N N . GLU A 1 88 ? 3.712 14.097 0.787 1.00 89.38 88 GLU A N 1
ATOM 748 C CA . GLU A 1 88 ? 5.143 14.283 1.050 1.00 89.38 88 GLU A CA 1
ATOM 749 C C . GLU A 1 88 ? 5.998 13.392 0.140 1.00 89.38 88 GLU A C 1
ATOM 751 O O . GLU A 1 88 ? 7.038 13.833 -0.352 1.00 89.38 88 GLU A O 1
ATOM 756 N N . LEU A 1 89 ? 5.517 12.189 -0.184 1.00 88.75 89 LEU A N 1
ATOM 757 C CA . LEU A 1 89 ? 6.136 11.313 -1.173 1.00 88.75 89 LEU A CA 1
ATOM 758 C C . LEU A 1 89 ? 6.138 11.944 -2.574 1.00 88.75 89 LEU A C 1
ATOM 760 O O . LEU A 1 89 ? 7.190 11.995 -3.207 1.00 88.75 89 LEU A O 1
ATOM 764 N N . ILE A 1 90 ? 5.004 12.476 -3.049 1.00 88.38 90 ILE A N 1
ATOM 765 C CA . ILE A 1 90 ? 4.915 13.133 -4.367 1.00 88.38 90 ILE A CA 1
ATOM 766 C C . ILE A 1 90 ? 5.888 14.316 -4.450 1.00 88.38 90 ILE A C 1
ATOM 768 O O . ILE A 1 90 ? 6.648 14.423 -5.413 1.00 88.38 90 ILE A O 1
ATOM 772 N N . LYS A 1 91 ? 5.921 15.176 -3.423 1.00 88.44 91 LYS A N 1
ATOM 773 C CA . LYS A 1 91 ? 6.858 16.311 -3.360 1.00 88.44 91 LYS A CA 1
ATOM 774 C C . LYS A 1 91 ? 8.319 15.859 -3.386 1.00 88.44 91 LYS A C 1
ATOM 776 O O . LYS A 1 91 ? 9.136 16.499 -4.040 1.00 88.44 91 LYS A O 1
ATOM 781 N N . ALA A 1 92 ? 8.650 14.774 -2.687 1.00 90.62 92 ALA A N 1
ATOM 782 C CA . ALA A 1 92 ? 10.009 14.246 -2.628 1.00 90.62 92 ALA A CA 1
ATOM 783 C C . ALA A 1 92 ? 10.444 13.559 -3.934 1.00 90.62 92 ALA A C 1
ATOM 785 O O . ALA A 1 92 ? 11.625 13.614 -4.279 1.00 90.62 92 ALA A O 1
ATOM 786 N N . VAL A 1 93 ? 9.516 12.927 -4.659 1.00 89.69 93 VAL A N 1
ATOM 787 C CA . VAL A 1 93 ? 9.779 12.230 -5.930 1.00 89.69 93 VAL A CA 1
ATOM 788 C C . VAL A 1 93 ? 9.834 13.194 -7.119 1.00 89.69 93 VAL A C 1
ATOM 790 O O . VAL A 1 93 ? 10.594 12.953 -8.052 1.00 89.69 93 VAL A O 1
ATOM 793 N N . LEU A 1 94 ? 9.099 14.309 -7.094 1.00 88.81 94 LEU A N 1
ATOM 794 C CA . LEU A 1 94 ? 9.083 15.292 -8.184 1.00 88.81 94 LEU A CA 1
ATOM 795 C C . LEU A 1 94 ? 10.484 15.774 -8.642 1.00 88.81 94 LEU A C 1
ATOM 797 O O . LEU A 1 94 ? 10.750 15.729 -9.844 1.00 88.81 94 LEU A O 1
ATOM 801 N N . PRO A 1 95 ? 11.417 16.188 -7.757 1.00 91.38 95 PRO A N 1
ATOM 802 C CA . PRO A 1 95 ? 12.763 16.575 -8.187 1.00 91.38 95 PRO A CA 1
ATOM 803 C C . PRO A 1 95 ? 13.576 15.393 -8.733 1.00 91.38 95 PRO A C 1
ATOM 805 O O . PRO A 1 95 ? 14.340 15.567 -9.682 1.00 91.38 95 PRO A O 1
ATOM 808 N N . LEU A 1 96 ? 13.391 14.184 -8.187 1.00 90.06 96 LEU A N 1
ATOM 809 C CA . LEU A 1 96 ? 14.024 12.979 -8.729 1.00 90.06 96 LEU A CA 1
ATOM 810 C C . LEU A 1 96 ? 13.518 12.654 -10.131 1.00 90.06 96 LEU A C 1
ATOM 812 O O . LEU A 1 96 ? 14.300 12.224 -10.970 1.00 90.06 96 LEU A O 1
ATOM 816 N N . PHE A 1 97 ? 12.229 12.862 -10.387 1.00 87.50 97 PHE A N 1
ATOM 817 C CA . PHE A 1 97 ? 11.638 12.652 -11.701 1.00 87.50 97 PHE A CA 1
ATOM 818 C C . PHE A 1 97 ? 12.263 13.585 -12.744 1.00 87.50 97 PHE A C 1
ATOM 820 O O . PHE A 1 97 ? 12.687 13.122 -13.799 1.00 87.50 97 PHE A O 1
ATOM 827 N N . ILE A 1 98 ? 12.409 14.875 -12.424 1.00 89.38 98 ILE A N 1
ATOM 828 C CA . ILE A 1 98 ? 13.070 15.851 -13.306 1.00 89.38 98 ILE A CA 1
ATOM 829 C C . ILE A 1 98 ? 14.528 15.444 -13.567 1.00 89.38 98 ILE A C 1
ATOM 831 O O . ILE A 1 98 ? 14.977 15.452 -14.713 1.00 89.38 98 ILE A O 1
ATOM 835 N N . LEU A 1 99 ? 15.255 15.036 -12.522 1.00 89.38 99 LEU A N 1
ATOM 836 C CA . LEU A 1 99 ? 16.632 14.558 -12.649 1.00 89.38 99 LEU A CA 1
ATOM 837 C C . LEU A 1 99 ? 16.725 13.307 -13.537 1.00 89.38 99 LEU A C 1
ATOM 839 O O . LEU A 1 99 ? 17.582 13.239 -14.414 1.00 89.38 99 LEU A O 1
ATOM 843 N N . ALA A 1 100 ? 15.831 12.336 -13.340 1.00 86.38 100 ALA A N 1
ATOM 844 C CA . ALA A 1 100 ? 15.790 11.105 -14.121 1.00 86.38 100 ALA A CA 1
ATOM 845 C C . ALA A 1 100 ? 15.486 11.376 -15.602 1.00 86.38 100 ALA A C 1
ATOM 847 O O . ALA A 1 100 ? 16.136 10.789 -16.466 1.00 86.38 100 ALA A O 1
ATOM 848 N N . LEU A 1 101 ? 14.563 12.298 -15.906 1.00 85.56 101 LEU A N 1
ATOM 849 C CA . LEU A 1 101 ? 14.304 12.748 -17.277 1.00 85.56 101 LEU A CA 1
ATOM 850 C C . LEU A 1 101 ? 15.538 13.406 -17.902 1.00 85.56 101 LEU A C 1
ATOM 852 O O . LEU A 1 101 ? 15.858 13.122 -19.054 1.00 85.56 101 LEU A O 1
ATOM 856 N N . GLY A 1 102 ? 16.253 14.238 -17.141 1.00 86.06 102 GLY A N 1
ATOM 857 C CA . GLY A 1 102 ? 17.514 14.837 -17.577 1.00 86.06 102 GLY A CA 1
ATOM 858 C C . GLY A 1 102 ? 18.573 13.781 -17.901 1.00 86.06 102 GLY A C 1
ATOM 859 O O . GLY A 1 102 ? 19.149 13.803 -18.983 1.00 86.06 102 GLY A O 1
ATOM 860 N N . CYS A 1 103 ? 18.777 12.801 -17.015 1.00 83.50 103 CYS A N 1
ATOM 861 C CA . CYS A 1 103 ? 19.689 11.681 -17.260 1.00 83.50 103 CYS A CA 1
ATOM 862 C C . CYS A 1 103 ? 19.278 10.848 -18.484 1.00 83.50 103 CYS A C 1
ATOM 864 O O . CYS A 1 103 ? 20.141 10.447 -19.263 1.00 83.50 103 CYS A O 1
ATOM 866 N N . GLN A 1 104 ? 17.978 10.612 -18.680 1.00 80.06 104 GLN A N 1
ATOM 867 C CA . GLN A 1 104 ? 17.461 9.887 -19.840 1.00 80.06 104 GLN A CA 1
ATOM 868 C C . GLN A 1 104 ? 17.692 10.662 -21.143 1.00 80.06 104 GLN A C 1
ATOM 870 O O . GLN A 1 104 ? 18.119 10.075 -22.134 1.00 80.06 104 GLN A O 1
ATOM 875 N N . ALA A 1 105 ? 17.451 11.975 -21.151 1.00 82.12 105 ALA A N 1
ATOM 876 C CA . ALA A 1 105 ? 17.739 12.828 -22.300 1.00 82.12 105 ALA A CA 1
ATOM 877 C C . ALA A 1 105 ? 19.243 12.849 -22.608 1.00 82.12 105 ALA A C 1
ATOM 879 O O . ALA A 1 105 ? 19.631 12.662 -23.758 1.00 82.12 105 ALA A O 1
ATOM 880 N N . CYS A 1 106 ? 20.095 12.983 -21.585 1.00 81.81 106 CYS A N 1
ATOM 881 C CA . CYS A 1 106 ? 21.545 12.905 -21.745 1.00 81.81 106 CYS A CA 1
ATOM 882 C C . CYS A 1 106 ? 21.996 11.5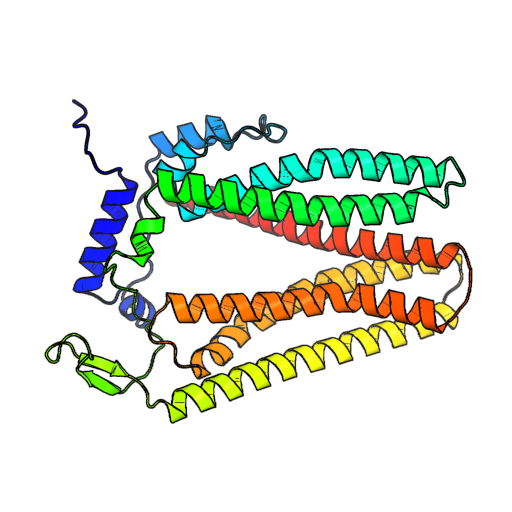73 -22.336 1.00 81.81 106 CYS A C 1
ATOM 884 O O . CYS A 1 106 ? 22.943 11.591 -23.098 1.00 81.81 106 CYS A O 1
ATOM 886 N N . TYR A 1 107 ? 21.336 10.455 -22.020 1.00 73.31 107 TYR A N 1
ATOM 887 C CA . TYR A 1 107 ? 21.637 9.151 -22.617 1.00 73.31 107 TYR A CA 1
ATOM 888 C C . TYR A 1 107 ? 21.212 9.056 -24.090 1.00 73.31 107 TYR A C 1
ATOM 890 O O . TYR A 1 107 ? 21.925 8.481 -24.902 1.00 73.31 107 TYR A O 1
ATOM 898 N N . VAL A 1 108 ? 20.053 9.616 -24.450 1.00 75.50 108 VAL A N 1
ATOM 899 C CA . VAL A 1 108 ? 19.561 9.591 -25.840 1.00 75.50 108 VAL A CA 1
ATOM 900 C C . VAL A 1 108 ? 20.383 10.513 -26.746 1.00 75.50 108 VAL A C 1
ATOM 902 O O . VAL A 1 108 ? 20.608 10.184 -27.908 1.00 75.50 108 VAL A O 1
ATOM 905 N N . PHE A 1 109 ? 20.820 11.665 -26.231 1.00 77.62 109 PHE A N 1
ATOM 906 C CA . PHE A 1 109 ? 21.516 12.698 -27.006 1.00 77.62 109 PHE A CA 1
ATOM 907 C C . PHE A 1 109 ? 23.038 12.730 -26.794 1.00 77.62 109 PHE A C 1
ATOM 909 O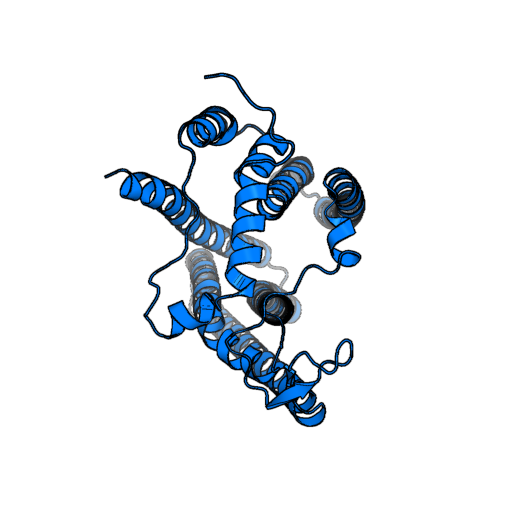 O . PHE A 1 109 ? 23.724 13.481 -27.486 1.00 77.62 109 PHE A O 1
ATOM 916 N N . GLY A 1 110 ? 23.582 11.950 -25.857 1.00 66.94 110 GLY A N 1
ATOM 917 C CA . GLY A 1 110 ? 25.002 11.960 -25.515 1.00 66.94 110 GLY A CA 1
ATOM 918 C C . GLY A 1 110 ? 25.492 10.655 -24.884 1.00 66.94 110 GLY A C 1
ATOM 919 O O . GLY A 1 110 ? 24.783 9.958 -24.163 1.00 66.94 110 GLY A O 1
ATOM 920 N N . ASP A 1 111 ? 26.758 10.334 -25.121 1.00 60.44 111 ASP A N 1
ATOM 921 C CA . ASP A 1 111 ? 27.364 9.077 -24.673 1.00 60.44 111 ASP A CA 1
ATOM 922 C C . ASP A 1 111 ? 27.895 9.208 -23.229 1.00 60.44 111 ASP A C 1
ATOM 924 O O . ASP A 1 111 ? 29.096 9.258 -22.959 1.00 60.44 111 ASP A O 1
ATOM 928 N N . SER A 1 112 ? 26.982 9.409 -22.270 1.00 65.62 112 SER A N 1
ATOM 929 C CA . SER A 1 112 ? 27.324 9.685 -20.864 1.00 65.62 112 SER A CA 1
ATOM 930 C C . SER A 1 112 ? 27.228 8.442 -19.969 1.00 65.62 112 SER A C 1
ATOM 932 O O . SER A 1 112 ? 26.320 8.298 -19.149 1.00 65.62 112 SER A O 1
ATOM 934 N N . GLU A 1 113 ? 28.231 7.566 -20.056 1.00 71.94 113 GLU A N 1
ATOM 935 C CA . GLU A 1 113 ? 28.366 6.349 -19.225 1.00 71.94 113 GLU A CA 1
ATOM 936 C C . GLU A 1 113 ? 28.320 6.621 -17.703 1.00 71.94 113 GLU A C 1
ATOM 938 O O . GLU A 1 113 ? 27.886 5.787 -16.907 1.00 71.94 113 GLU A O 1
ATOM 943 N N . LEU A 1 114 ? 28.696 7.831 -17.273 1.00 79.31 114 LEU A N 1
ATOM 944 C CA . LEU A 1 114 ? 28.688 8.241 -15.863 1.00 79.31 114 LEU A CA 1
ATOM 945 C C . LEU A 1 114 ? 27.294 8.591 -15.313 1.00 79.31 114 LEU A C 1
ATOM 947 O O . LEU A 1 114 ? 27.109 8.597 -14.095 1.00 79.31 114 LEU A O 1
ATOM 951 N N . ALA A 1 115 ? 26.297 8.871 -16.158 1.00 78.00 115 ALA A N 1
ATOM 952 C CA . ALA A 1 115 ? 24.994 9.359 -15.697 1.00 78.00 115 ALA A CA 1
ATOM 953 C C . ALA A 1 115 ? 24.199 8.297 -14.908 1.00 78.00 115 ALA A C 1
ATOM 955 O O . ALA A 1 115 ? 23.564 8.610 -13.899 1.00 78.00 115 ALA A O 1
ATOM 956 N N . ARG A 1 116 ? 24.270 7.024 -15.323 1.00 75.62 116 ARG A N 1
ATOM 957 C CA . ARG A 1 116 ? 23.554 5.893 -14.697 1.00 75.62 116 ARG A CA 1
ATOM 958 C C . ARG A 1 116 ? 24.019 5.578 -13.267 1.00 75.62 116 ARG A C 1
ATOM 960 O O . ARG A 1 116 ? 23.166 5.548 -12.375 1.00 75.62 116 ARG A O 1
ATOM 967 N N . PRO A 1 117 ? 25.324 5.353 -12.999 1.00 83.81 117 PRO A N 1
ATOM 968 C CA . PRO A 1 117 ? 25.783 5.086 -11.638 1.00 83.81 117 PRO A CA 1
ATOM 969 C C . PRO A 1 117 ? 25.557 6.290 -10.715 1.00 83.81 117 PRO A C 1
ATOM 971 O O . PRO A 1 117 ? 25.175 6.106 -9.560 1.00 83.81 117 PRO A O 1
ATOM 974 N N . MET A 1 118 ? 25.702 7.519 -11.227 1.00 85.06 118 MET A N 1
ATOM 975 C CA . MET A 1 118 ? 25.424 8.734 -10.455 1.00 85.06 118 MET A CA 1
ATOM 976 C C . MET A 1 118 ? 23.951 8.829 -10.047 1.00 85.06 118 MET A C 1
ATOM 978 O O . MET A 1 118 ? 23.659 9.050 -8.872 1.00 85.06 118 MET A O 1
ATOM 982 N N . LEU A 1 119 ? 23.016 8.585 -10.972 1.00 85.81 119 LEU A N 1
ATOM 983 C CA . LEU A 1 119 ? 21.586 8.559 -10.658 1.00 85.81 119 LEU A CA 1
ATOM 984 C C . LEU A 1 119 ? 21.257 7.488 -9.606 1.00 85.81 119 LEU A C 1
ATOM 986 O O . LEU A 1 119 ? 20.512 7.762 -8.667 1.00 85.81 119 LEU A O 1
ATOM 990 N N . SER A 1 120 ? 21.854 6.296 -9.710 1.00 85.62 120 SER A N 1
ATOM 991 C CA . SER A 1 120 ? 21.680 5.230 -8.714 1.00 85.62 120 SER A CA 1
ATOM 992 C C . SER A 1 120 ? 22.137 5.662 -7.316 1.00 85.62 120 SER A C 1
ATOM 994 O O . SER A 1 120 ? 21.426 5.428 -6.338 1.00 85.62 120 SER A O 1
ATOM 996 N N . LEU A 1 121 ? 23.300 6.310 -7.199 1.00 90.38 121 LEU A N 1
ATOM 997 C CA . LEU A 1 121 ? 23.796 6.828 -5.919 1.00 90.38 121 LEU A CA 1
ATOM 998 C C . LEU A 1 121 ? 22.867 7.903 -5.347 1.00 90.38 121 LEU A C 1
ATOM 1000 O O . LEU A 1 121 ? 22.558 7.879 -4.155 1.00 90.38 121 LEU A O 1
ATOM 1004 N N . ILE A 1 122 ? 22.372 8.807 -6.196 1.00 91.81 122 ILE A N 1
ATOM 1005 C CA . ILE A 1 122 ? 21.434 9.856 -5.789 1.00 91.81 122 ILE A CA 1
ATOM 1006 C C . ILE A 1 122 ? 20.128 9.247 -5.267 1.00 91.81 122 ILE A C 1
ATOM 1008 O O . ILE A 1 122 ? 19.657 9.663 -4.210 1.00 91.81 122 ILE A O 1
ATOM 1012 N N . ILE A 1 123 ? 19.571 8.232 -5.938 1.00 90.06 123 ILE A N 1
ATOM 1013 C CA . ILE A 1 123 ? 18.351 7.538 -5.489 1.00 90.06 123 ILE A CA 1
ATOM 1014 C C . ILE A 1 123 ? 18.577 6.838 -4.141 1.00 90.06 123 ILE A C 1
ATOM 1016 O O . ILE A 1 123 ? 17.727 6.931 -3.254 1.00 90.06 123 ILE A O 1
ATOM 1020 N N . LEU A 1 124 ? 19.726 6.179 -3.947 1.00 91.81 124 LEU A N 1
ATOM 1021 C CA . LEU A 1 124 ? 20.068 5.525 -2.677 1.00 91.81 124 LEU A CA 1
ATOM 1022 C C . LEU A 1 124 ? 20.160 6.528 -1.519 1.00 91.81 124 LEU A C 1
ATOM 1024 O O . LEU A 1 124 ? 19.616 6.283 -0.437 1.00 91.81 124 LEU A O 1
ATOM 1028 N N . ILE A 1 125 ? 20.822 7.667 -1.745 1.00 93.31 125 ILE A N 1
ATOM 1029 C CA . ILE A 1 125 ? 20.924 8.750 -0.758 1.00 93.31 125 ILE A CA 1
ATOM 1030 C C . ILE A 1 125 ? 19.538 9.336 -0.484 1.00 93.31 125 ILE A C 1
ATOM 1032 O O . ILE A 1 125 ? 19.142 9.460 0.678 1.00 93.31 125 ILE A O 1
ATOM 1036 N N . TRP A 1 126 ? 18.776 9.642 -1.535 1.00 94.69 126 TRP A N 1
ATOM 1037 C CA . TRP A 1 126 ? 17.420 10.169 -1.422 1.00 94.69 126 TRP A CA 1
ATOM 1038 C C . TRP A 1 126 ? 16.525 9.248 -0.594 1.00 94.69 126 TRP A C 1
ATOM 1040 O O . TRP A 1 126 ? 15.872 9.727 0.328 1.00 94.69 126 TRP A O 1
ATOM 1050 N N . PHE A 1 127 ? 16.545 7.934 -0.840 1.00 90.88 127 PHE A N 1
ATOM 1051 C CA . PHE A 1 127 ? 15.715 6.974 -0.106 1.00 90.88 127 PHE A CA 1
ATOM 1052 C C . PHE A 1 127 ? 16.001 7.018 1.401 1.00 90.88 127 PHE A C 1
ATOM 1054 O O . PHE A 1 127 ? 15.078 7.031 2.223 1.00 90.88 127 PHE A O 1
ATOM 1061 N N . ARG A 1 128 ? 17.283 7.103 1.782 1.00 91.81 128 ARG A N 1
ATOM 1062 C CA . ARG A 1 128 ? 17.700 7.236 3.186 1.00 91.81 128 ARG A CA 1
ATOM 1063 C C . ARG A 1 128 ? 17.244 8.558 3.798 1.00 91.81 128 ARG A C 1
ATOM 1065 O O . ARG A 1 128 ? 16.706 8.551 4.907 1.00 91.81 128 ARG A O 1
ATOM 1072 N N . VAL A 1 129 ? 17.439 9.670 3.090 1.00 94.19 129 VAL A N 1
ATOM 1073 C CA . VAL A 1 129 ? 17.045 11.008 3.556 1.00 94.19 129 VAL A CA 1
ATOM 1074 C C . VAL A 1 129 ? 15.529 11.100 3.710 1.00 94.19 129 VAL A C 1
ATOM 1076 O O . VAL A 1 129 ? 15.057 11.502 4.772 1.00 94.19 129 VAL A O 1
ATOM 1079 N N . PHE A 1 130 ? 14.770 10.669 2.701 1.00 92.50 130 PHE A N 1
ATOM 1080 C CA . PHE A 1 130 ? 13.311 10.660 2.718 1.00 92.50 130 PHE A CA 1
ATOM 1081 C C . PHE A 1 130 ? 12.774 9.810 3.869 1.00 92.50 130 PHE A C 1
ATOM 1083 O O . PHE A 1 130 ? 11.977 10.303 4.658 1.00 92.50 130 PHE A O 1
ATOM 1090 N N . THR A 1 131 ? 13.271 8.581 4.044 1.00 89.31 131 THR A N 1
ATOM 1091 C CA . THR A 1 131 ? 12.821 7.700 5.137 1.00 89.31 131 THR A CA 1
ATOM 1092 C C . THR A 1 131 ? 13.074 8.327 6.510 1.00 89.31 131 THR A C 1
ATOM 1094 O O . THR A 1 131 ? 12.212 8.282 7.387 1.00 89.31 131 THR A O 1
ATOM 1097 N N . LYS A 1 132 ? 14.248 8.941 6.716 1.00 93.25 132 LYS A N 1
ATOM 1098 C CA . LYS A 1 132 ? 14.571 9.623 7.978 1.00 93.25 132 LYS A CA 1
ATOM 1099 C C . LYS A 1 132 ? 13.684 10.851 8.198 1.00 93.25 132 LYS A C 1
ATOM 1101 O O . LYS A 1 132 ? 13.208 11.061 9.311 1.00 93.25 132 LYS A O 1
ATOM 1106 N N . ARG A 1 133 ? 13.459 11.648 7.150 1.00 94.00 133 ARG A N 1
ATOM 1107 C CA . ARG A 1 133 ? 12.600 12.837 7.196 1.00 94.00 133 ARG A CA 1
ATOM 1108 C C . ARG A 1 133 ? 11.152 12.460 7.489 1.00 94.00 133 ARG A C 1
ATOM 1110 O O . ARG A 1 133 ? 10.548 13.091 8.348 1.00 94.00 133 ARG A O 1
ATOM 1117 N N . TRP A 1 134 ? 10.637 11.428 6.826 1.00 92.50 134 TRP A N 1
ATOM 1118 C CA . TRP A 1 134 ? 9.286 10.925 7.036 1.00 92.50 134 TRP A CA 1
ATOM 1119 C C . TRP A 1 134 ? 9.072 10.501 8.487 1.00 92.50 134 TRP A C 1
ATOM 1121 O O . TRP A 1 134 ? 8.160 11.013 9.114 1.00 92.50 134 TRP A O 1
ATOM 1131 N N . ARG A 1 135 ? 9.967 9.686 9.066 1.00 90.38 135 ARG A N 1
ATOM 1132 C CA . ARG A 1 135 ? 9.854 9.264 10.477 1.00 90.38 135 ARG A CA 1
ATOM 1133 C C . ARG A 1 135 ? 9.784 10.435 11.459 1.00 90.38 135 ARG A C 1
ATOM 1135 O O . ARG A 1 135 ? 9.056 10.368 12.438 1.00 90.38 135 ARG A O 1
ATOM 1142 N N . HIS A 1 136 ? 10.549 11.498 11.209 1.00 92.75 136 HIS A N 1
ATOM 1143 C CA . HIS A 1 136 ? 10.497 12.700 12.043 1.00 92.75 136 HIS A CA 1
ATOM 1144 C C . HIS A 1 136 ? 9.152 13.421 11.914 1.00 92.75 136 HIS A C 1
ATOM 1146 O O . HIS A 1 136 ? 8.560 13.818 12.909 1.00 92.75 136 HIS A O 1
ATOM 1152 N N . VAL A 1 137 ? 8.686 13.614 10.680 1.00 91.56 137 VAL A N 1
ATOM 1153 C CA . VAL A 1 137 ? 7.422 14.299 10.389 1.00 91.56 137 VAL A CA 1
ATOM 1154 C C . VAL A 1 137 ? 6.228 13.497 10.915 1.00 91.56 137 VAL A C 1
ATOM 1156 O O . VAL A 1 137 ? 5.310 14.067 11.491 1.00 91.56 137 VAL A O 1
ATOM 1159 N N . GLU A 1 138 ? 6.260 12.177 10.771 1.00 89.38 138 GLU A N 1
ATOM 1160 C CA . GLU A 1 138 ? 5.265 11.257 11.317 1.00 89.38 138 GLU A CA 1
ATOM 1161 C C . GLU A 1 138 ? 5.140 11.415 12.837 1.00 89.38 138 GLU A C 1
ATOM 1163 O O . GLU A 1 138 ? 4.037 11.647 13.320 1.00 89.38 138 GLU A O 1
ATOM 1168 N N . ALA A 1 139 ? 6.259 11.390 13.570 1.00 90.44 139 ALA A N 1
ATOM 1169 C CA . ALA A 1 139 ? 6.268 11.571 15.024 1.00 90.44 139 ALA A CA 1
ATOM 1170 C C . ALA A 1 139 ? 5.749 12.957 15.453 1.00 90.44 139 ALA A C 1
ATOM 1172 O O . ALA A 1 139 ? 4.967 13.076 16.392 1.00 90.44 139 ALA A O 1
ATOM 1173 N N . GLU A 1 140 ? 6.129 14.021 14.741 1.00 91.38 140 GLU A N 1
ATOM 1174 C CA . GLU A 1 140 ? 5.665 15.384 15.031 1.00 91.38 140 GLU A CA 1
ATOM 1175 C C . GLU A 1 140 ? 4.136 15.506 14.920 1.00 91.38 140 GLU A C 1
ATOM 1177 O O . GLU A 1 140 ? 3.479 16.042 15.817 1.00 91.38 140 GLU A O 1
ATOM 1182 N N . PHE A 1 141 ? 3.556 14.959 13.849 1.00 89.69 141 PHE A N 1
ATOM 1183 C CA . PHE A 1 141 ? 2.109 14.969 13.645 1.00 89.69 141 PHE A CA 1
ATOM 1184 C C . PHE A 1 141 ? 1.379 13.986 14.563 1.00 89.69 141 PHE A C 1
ATOM 1186 O O . PHE A 1 141 ? 0.311 14.324 15.070 1.00 89.69 141 PHE A O 1
ATOM 1193 N N . ALA A 1 142 ? 1.954 12.814 14.839 1.00 88.31 142 ALA A N 1
ATOM 1194 C CA . ALA A 1 142 ? 1.377 11.841 15.765 1.00 88.31 142 ALA A CA 1
ATOM 1195 C C . ALA A 1 142 ? 1.306 12.392 17.194 1.00 88.31 142 ALA A C 1
ATOM 1197 O O . ALA A 1 142 ? 0.290 12.228 17.875 1.00 88.31 142 ALA A O 1
ATOM 1198 N N . ASN A 1 143 ? 2.339 13.121 17.618 1.00 89.56 143 ASN A N 1
ATOM 1199 C CA . ASN A 1 143 ? 2.343 13.835 18.887 1.00 89.56 143 ASN A CA 1
ATOM 1200 C C . ASN A 1 143 ? 1.347 15.009 18.878 1.00 89.56 143 ASN A C 1
ATOM 1202 O O . ASN A 1 143 ? 0.544 15.145 19.798 1.00 89.56 143 ASN A O 1
ATOM 1206 N N . SER A 1 144 ? 1.317 15.820 17.811 1.00 88.56 144 SER A N 1
ATOM 1207 C CA . SER A 1 144 ? 0.362 16.934 17.689 1.00 88.56 144 SER A CA 1
ATOM 1208 C C . SER A 1 144 ? -1.101 16.480 17.693 1.00 88.56 144 SER A C 1
ATOM 1210 O O . SER A 1 144 ? -1.966 17.234 18.139 1.00 88.56 144 SER A O 1
ATOM 1212 N N . TRP A 1 145 ? -1.396 15.295 17.160 1.00 87.38 145 TRP A N 1
ATOM 1213 C CA . TRP A 1 145 ? -2.747 14.733 17.111 1.00 87.38 145 TRP A CA 1
ATOM 1214 C C . TRP A 1 145 ? -3.072 13.861 18.327 1.00 87.38 145 TRP A C 1
ATOM 1216 O O . TRP A 1 145 ? -4.204 13.404 18.454 1.00 87.38 145 TRP A O 1
ATOM 1226 N N . GLY A 1 146 ? -2.109 13.631 19.225 1.00 84.69 146 GLY A N 1
ATOM 1227 C CA . GLY A 1 146 ? -2.295 12.798 20.412 1.00 84.69 146 GLY A CA 1
ATOM 1228 C C . GLY A 1 146 ? -2.490 11.309 20.103 1.00 84.69 146 GLY A C 1
ATOM 1229 O O . GLY A 1 146 ? -2.938 10.555 20.967 1.00 84.69 146 GLY A O 1
ATOM 1230 N N . THR A 1 147 ? -2.154 10.849 18.893 1.00 78.69 147 THR A N 1
ATOM 1231 C CA . THR A 1 147 ? -2.300 9.435 18.519 1.00 78.69 147 THR A CA 1
ATOM 1232 C C . THR A 1 147 ? -1.238 8.555 19.175 1.00 78.69 147 THR A C 1
ATOM 1234 O O . THR A 1 147 ? -1.504 7.385 19.421 1.00 78.69 147 THR A O 1
ATOM 1237 N N . GLU A 1 148 ? -0.073 9.096 19.551 1.00 65.88 148 GLU A N 1
ATOM 1238 C CA . GLU A 1 148 ? 0.958 8.339 20.291 1.00 65.88 148 GLU A CA 1
ATOM 1239 C C . GLU A 1 148 ? 0.479 7.882 21.679 1.00 65.88 148 GLU A C 1
ATOM 1241 O O . GLU A 1 148 ? 0.861 6.812 22.157 1.00 65.88 148 GLU A O 1
ATOM 1246 N N . ALA A 1 149 ? -0.447 8.628 22.293 1.00 58.00 149 ALA A N 1
ATOM 1247 C CA . ALA A 1 149 ? -1.059 8.248 23.562 1.00 58.00 149 ALA A CA 1
ATOM 1248 C C . ALA A 1 149 ? -1.917 6.972 23.458 1.00 58.00 149 ALA A C 1
ATOM 1250 O O . ALA A 1 149 ? -2.259 6.396 24.488 1.00 58.00 149 ALA A O 1
ATOM 1251 N N . HIS A 1 150 ? -2.235 6.476 22.253 1.00 54.91 150 HIS A N 1
ATOM 1252 C CA . HIS A 1 150 ? -2.957 5.208 22.066 1.00 54.91 150 HIS A CA 1
ATOM 1253 C C . HIS A 1 150 ? -2.126 3.975 22.453 1.00 54.91 150 HIS A C 1
ATOM 1255 O O . HIS A 1 150 ? -2.697 2.946 22.790 1.00 54.91 150 HIS A O 1
ATOM 1261 N N . GLY A 1 151 ? -0.790 4.073 22.470 1.00 50.84 151 GLY A N 1
ATOM 1262 C CA . GLY A 1 151 ? 0.070 3.006 23.003 1.00 50.84 151 GLY A CA 1
ATOM 1263 C C . GLY A 1 151 ? 0.112 2.952 24.537 1.00 50.84 151 GLY A C 1
ATOM 1264 O O . GLY A 1 151 ? 0.504 1.936 25.103 1.00 50.84 151 GLY A O 1
ATOM 1265 N N . ILE A 1 152 ? -0.279 4.046 25.201 1.00 46.66 152 ILE A N 1
ATOM 1266 C CA . ILE A 1 152 ? -0.248 4.220 26.665 1.00 46.66 152 ILE A CA 1
ATOM 1267 C C . ILE A 1 152 ? -1.662 4.128 27.261 1.00 46.66 152 ILE A C 1
ATOM 1269 O O . ILE A 1 152 ? -1.833 3.715 28.406 1.00 46.66 152 ILE A O 1
ATOM 1273 N N . SER A 1 153 ? -2.686 4.501 26.494 1.00 44.41 153 SER A N 1
ATOM 1274 C C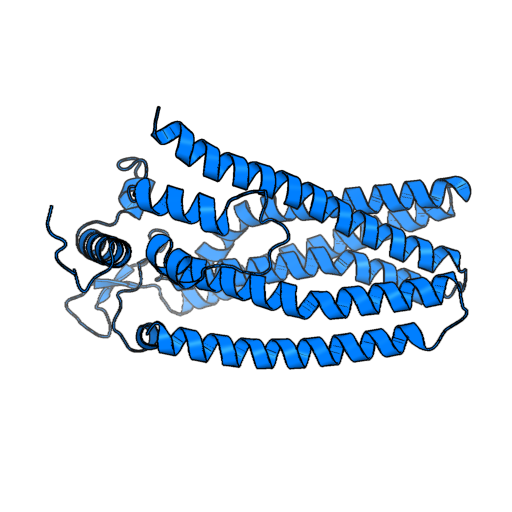A . SER A 1 153 ? -4.083 4.386 26.901 1.00 44.41 153 SER A CA 1
ATOM 1275 C C . SER A 1 153 ? -4.573 2.952 26.736 1.00 44.41 153 SER A C 1
ATOM 1277 O O . SER A 1 153 ? -4.280 2.266 25.761 1.00 44.41 153 SER A O 1
ATOM 1279 N N . SER A 1 154 ? -5.343 2.500 27.721 1.00 47.84 154 SER A N 1
ATOM 1280 C CA . SER A 1 154 ? -6.006 1.198 27.772 1.00 47.84 154 SER A CA 1
ATOM 1281 C C . SER A 1 154 ? -7.166 1.103 26.772 1.00 47.84 154 SER A C 1
ATOM 1283 O O . SER A 1 154 ? -8.272 0.708 27.144 1.00 47.84 154 SER A O 1
ATOM 1285 N N . VAL A 1 155 ? -6.962 1.533 25.525 1.00 56.75 155 VAL A N 1
ATOM 1286 C CA . VAL A 1 155 ? -7.981 1.406 24.485 1.00 56.75 155 VAL A CA 1
ATOM 1287 C C . VAL A 1 155 ? -8.197 -0.083 24.262 1.00 56.75 155 VAL A C 1
ATOM 1289 O O . VAL A 1 155 ? -7.258 -0.836 23.986 1.00 56.75 155 VAL A O 1
ATOM 1292 N N . LYS A 1 156 ? -9.440 -0.519 24.455 1.00 64.44 156 LYS A N 1
ATOM 1293 C CA . LYS A 1 156 ? -9.842 -1.910 24.293 1.00 64.44 156 LYS A CA 1
ATOM 1294 C C . LYS A 1 156 ? -9.542 -2.327 22.856 1.00 64.44 156 LYS A C 1
ATOM 1296 O O . LYS A 1 156 ? -10.102 -1.790 21.905 1.00 64.44 156 LYS A O 1
ATOM 1301 N N . TRP A 1 157 ? -8.643 -3.289 22.682 1.00 70.12 157 TRP A N 1
ATOM 1302 C CA . TRP A 1 157 ? -8.416 -3.863 21.363 1.00 70.12 157 TRP A CA 1
ATOM 1303 C C . TRP A 1 157 ? -9.658 -4.634 20.940 1.00 70.12 157 TRP A C 1
ATOM 1305 O O . TRP A 1 157 ? -10.133 -5.493 21.686 1.00 70.12 157 TRP A O 1
ATOM 1315 N N . LEU A 1 158 ? -10.150 -4.358 19.732 1.00 74.75 158 LEU A N 1
ATOM 1316 C CA . LEU A 1 158 ? -11.253 -5.119 19.164 1.00 74.75 158 LEU A CA 1
ATOM 1317 C C . LEU A 1 158 ? -10.873 -6.604 19.117 1.00 74.75 158 LEU A C 1
ATOM 1319 O O . LEU A 1 158 ? -9.805 -6.978 18.603 1.00 74.75 158 LEU A O 1
ATOM 1323 N N . GLN A 1 159 ? -11.737 -7.438 19.687 1.00 76.06 159 GLN A N 1
ATOM 1324 C CA . GLN A 1 159 ? -11.559 -8.879 19.674 1.00 76.06 159 GLN A CA 1
ATOM 1325 C C . GLN A 1 159 ? -11.784 -9.399 18.254 1.00 76.06 159 GLN A C 1
ATOM 1327 O O . GLN A 1 159 ? -12.636 -8.909 17.525 1.00 76.06 159 GLN A O 1
ATOM 1332 N N . ASN A 1 160 ? -10.986 -10.377 17.843 1.00 83.00 160 ASN A N 1
ATOM 1333 C CA . ASN A 1 160 ? -11.163 -11.026 16.554 1.00 83.00 160 ASN A CA 1
ATOM 1334 C C . ASN A 1 160 ? -12.287 -12.072 16.642 1.00 83.00 160 ASN A C 1
ATOM 1336 O O . ASN A 1 160 ? -12.124 -13.075 17.336 1.00 83.00 160 ASN A O 1
ATOM 1340 N N . VAL A 1 161 ? -13.381 -11.903 15.896 1.00 80.62 161 VAL A N 1
ATOM 1341 C CA . VAL A 1 161 ? -14.502 -12.870 15.875 1.00 80.62 161 VAL A CA 1
ATOM 1342 C C . VAL A 1 161 ? -14.096 -14.240 15.330 1.00 80.62 161 VAL A C 1
ATOM 1344 O O . VAL A 1 161 ? -14.658 -15.271 15.701 1.00 80.62 161 VAL A O 1
ATOM 1347 N N . ARG A 1 162 ? -13.057 -14.292 14.492 1.00 80.81 162 ARG A N 1
ATOM 1348 C CA . ARG A 1 162 ? -12.537 -15.547 13.921 1.00 80.81 162 ARG A CA 1
ATOM 1349 C C . ARG A 1 162 ? -11.710 -16.351 14.922 1.00 80.81 162 ARG A C 1
ATOM 1351 O O . ARG A 1 162 ? -11.366 -17.505 14.660 1.00 80.81 162 ARG A O 1
ATOM 1358 N N . PHE A 1 163 ? -11.380 -15.764 16.071 1.00 84.94 163 PHE A N 1
ATOM 1359 C CA . PHE A 1 163 ? -10.553 -16.404 17.076 1.00 84.94 163 PHE A CA 1
ATOM 1360 C C . PHE A 1 163 ? -11.339 -17.459 17.868 1.00 84.94 163 PHE A C 1
ATOM 1362 O O . PHE A 1 163 ? -12.289 -17.162 18.587 1.00 84.94 163 PHE A O 1
ATOM 1369 N N . ARG A 1 164 ? -10.902 -18.721 17.774 1.00 80.50 164 ARG A N 1
ATOM 1370 C CA . ARG A 1 164 ? -11.517 -19.865 18.468 1.00 80.50 164 ARG A CA 1
ATOM 1371 C C . ARG A 1 164 ? -10.647 -20.328 19.638 1.00 80.50 164 ARG A C 1
ATOM 1373 O O . ARG A 1 164 ? -9.835 -21.244 19.485 1.00 80.50 164 ARG A O 1
ATOM 1380 N N . GLY A 1 165 ? -10.826 -19.696 20.797 1.00 82.38 165 GLY A N 1
ATOM 1381 C CA . GLY A 1 165 ? -10.154 -20.046 22.055 1.00 82.38 165 GLY A CA 1
ATOM 1382 C C . GLY A 1 165 ? -11.104 -20.605 23.118 1.00 82.38 165 GLY A C 1
ATOM 1383 O O . GLY A 1 165 ? -12.320 -20.470 23.011 1.00 82.38 165 GLY A O 1
ATOM 1384 N N . VAL A 1 166 ? -10.539 -21.223 24.155 1.00 84.81 166 VAL A N 1
ATOM 1385 C CA . VAL A 1 166 ? -11.281 -21.606 25.368 1.00 84.81 166 VAL A CA 1
ATOM 1386 C C . VAL A 1 166 ? -11.358 -20.383 26.278 1.00 84.81 166 VAL A C 1
ATOM 1388 O O . VAL A 1 166 ? -10.363 -19.677 26.423 1.00 84.81 166 VAL A O 1
ATOM 1391 N N . LEU A 1 167 ? -12.527 -20.107 26.860 1.00 82.81 167 LEU A N 1
ATOM 1392 C CA . LEU A 1 167 ? -12.702 -18.995 27.796 1.00 82.81 167 LEU A CA 1
ATOM 1393 C C . LEU A 1 167 ? -11.880 -19.246 29.064 1.00 82.81 167 LEU A C 1
ATOM 1395 O O . LEU A 1 167 ? -12.141 -20.200 29.796 1.00 82.81 167 LEU A O 1
ATOM 1399 N N . SER A 1 168 ? -10.913 -18.368 29.313 1.00 81.12 168 SER A N 1
ATOM 1400 C CA . SER A 1 168 ? -10.027 -18.402 30.475 1.00 81.12 168 SER A CA 1
ATOM 1401 C C . SER A 1 168 ? -10.009 -17.031 31.163 1.00 81.12 168 SER A C 1
ATOM 1403 O O . SER A 1 168 ? -10.186 -16.017 30.481 1.00 81.12 168 SER A O 1
ATOM 1405 N N . PRO A 1 169 ? -9.788 -16.959 32.488 1.00 82.06 169 PRO A N 1
ATOM 1406 C CA . PRO A 1 169 ? -9.643 -15.689 33.198 1.00 82.06 169 PRO A CA 1
ATOM 1407 C C . PRO A 1 169 ? -8.489 -14.858 32.627 1.00 82.06 169 PRO A C 1
ATOM 1409 O O . PRO A 1 169 ? -7.431 -15.398 32.288 1.00 82.06 169 PRO A O 1
ATOM 1412 N N . SER A 1 170 ? -8.693 -13.549 32.492 1.00 77.69 170 SER A N 1
ATOM 1413 C CA . SER A 1 170 ? -7.652 -12.652 32.002 1.00 77.69 170 SER A CA 1
ATOM 1414 C C . SER A 1 170 ? -6.548 -12.461 33.056 1.00 77.69 170 SER A C 1
ATOM 1416 O O . SER A 1 170 ? -6.848 -12.473 34.250 1.00 77.69 170 SER A O 1
ATOM 1418 N N . PRO A 1 171 ? -5.277 -12.267 32.652 1.00 74.12 171 PRO A N 1
ATOM 1419 C CA . PRO A 1 171 ? -4.180 -12.027 33.595 1.00 74.12 171 PRO A CA 1
ATOM 1420 C C . PRO A 1 171 ? -4.359 -10.744 34.413 1.00 74.12 171 PRO A C 1
ATOM 1422 O O . PRO A 1 171 ? -3.815 -10.631 35.509 1.00 74.12 171 PRO A O 1
ATOM 1425 N N . GLU A 1 172 ? -5.090 -9.772 33.861 1.00 77.25 172 GLU A N 1
ATOM 1426 C CA . GLU A 1 172 ? -5.310 -8.463 34.475 1.00 77.25 172 GLU A CA 1
ATOM 1427 C C . GLU A 1 172 ? -6.508 -8.467 35.438 1.00 77.25 172 GLU A C 1
ATOM 1429 O O . GLU A 1 172 ? -6.489 -7.767 36.449 1.00 77.25 172 GLU A O 1
ATOM 1434 N N . ASP A 1 173 ? -7.538 -9.262 35.137 1.00 76.38 173 ASP A N 1
ATOM 1435 C CA . ASP A 1 173 ? -8.769 -9.370 35.917 1.00 76.38 173 ASP A CA 1
ATOM 1436 C C . ASP A 1 173 ? -9.331 -10.800 35.853 1.00 76.38 173 ASP A C 1
ATOM 1438 O O . ASP A 1 173 ? -9.766 -11.284 34.801 1.00 76.38 173 ASP A O 1
ATOM 1442 N N . ASN A 1 174 ? -9.365 -11.470 37.006 1.00 75.44 174 ASN A N 1
ATOM 1443 C CA . ASN A 1 174 ? -9.880 -12.834 37.131 1.00 75.44 174 ASN A CA 1
ATOM 1444 C C . ASN A 1 174 ? -11.395 -12.940 36.884 1.00 75.44 174 ASN A C 1
ATOM 1446 O O . ASN A 1 174 ? -11.893 -14.043 36.659 1.00 75.44 174 ASN A O 1
ATOM 1450 N N . SER A 1 175 ? -12.132 -11.826 36.935 1.00 74.88 175 SER A N 1
ATOM 1451 C CA . SER A 1 175 ? -13.567 -11.793 36.635 1.00 74.88 175 SER A CA 1
ATOM 1452 C C . SER A 1 175 ? -13.863 -11.696 35.133 1.00 74.88 175 SER A C 1
ATOM 1454 O O . SER A 1 175 ? -14.944 -12.089 34.691 1.00 74.88 175 SER A O 1
ATOM 1456 N N . LEU A 1 176 ? -12.893 -11.238 34.330 1.00 76.00 176 LEU A N 1
ATOM 1457 C CA . LEU A 1 176 ? -13.019 -11.119 32.880 1.00 76.00 176 LEU A CA 1
ATOM 1458 C C . LEU A 1 176 ? -12.546 -12.402 32.195 1.00 76.00 176 LEU A C 1
ATOM 1460 O O . LEU A 1 176 ? -11.354 -12.703 32.152 1.00 76.00 176 LEU A O 1
ATOM 1464 N N . LEU A 1 177 ? -13.481 -13.142 31.602 1.00 77.00 177 LEU A N 1
ATOM 1465 C CA . LEU A 1 177 ? -13.172 -14.301 30.768 1.00 77.00 177 LEU A CA 1
ATOM 1466 C C . LEU A 1 177 ? -12.853 -13.844 29.343 1.00 77.00 177 LEU A C 1
ATOM 1468 O O . LEU A 1 177 ? -13.674 -13.203 28.689 1.00 77.00 177 LEU A O 1
ATOM 1472 N N . ARG A 1 178 ? -11.671 -14.205 28.843 1.00 76.56 178 ARG A N 1
ATOM 1473 C CA . ARG A 1 178 ? -11.265 -13.976 27.452 1.00 76.56 178 ARG A CA 1
ATOM 1474 C C . ARG A 1 178 ? -10.944 -15.311 26.791 1.00 76.56 178 ARG A C 1
ATOM 1476 O O . ARG A 1 178 ? -10.377 -16.190 27.443 1.00 76.56 178 ARG A O 1
ATOM 1483 N N . PRO A 1 179 ? -11.279 -15.504 25.507 1.00 79.69 179 PRO A N 1
ATOM 1484 C CA . PRO A 1 179 ? -10.869 -16.710 24.818 1.00 79.69 179 PRO A CA 1
ATOM 1485 C C . PRO A 1 179 ? -9.338 -16.708 24.715 1.00 79.69 179 PRO A C 1
ATOM 1487 O O . PRO A 1 179 ? -8.723 -15.721 24.311 1.00 79.69 179 PRO A O 1
ATOM 1490 N N . GLN A 1 180 ? -8.713 -17.822 25.079 1.00 82.38 180 GLN A N 1
ATOM 1491 C CA . GLN A 1 180 ? -7.271 -18.030 25.007 1.00 82.38 180 GLN A CA 1
ATOM 1492 C C . GLN A 1 180 ? -6.964 -19.374 24.337 1.00 82.38 180 GLN A C 1
ATOM 1494 O O . GLN A 1 180 ? -7.771 -20.307 24.339 1.00 82.38 180 GLN A O 1
ATOM 1499 N N . VAL A 1 181 ? -5.781 -19.471 23.735 1.00 85.88 181 VAL A N 1
ATOM 1500 C CA . VAL A 1 181 ? -5.249 -20.709 23.151 1.00 85.88 181 VAL A CA 1
ATOM 1501 C C . VAL A 1 181 ? -3.963 -21.097 23.868 1.00 85.88 181 VAL A C 1
ATOM 1503 O O . VAL A 1 181 ? -3.243 -20.240 24.376 1.00 85.88 181 VAL A O 1
ATOM 1506 N N . SER A 1 182 ? -3.659 -22.395 23.910 1.00 85.06 182 SER A N 1
ATOM 1507 C CA . SER A 1 182 ? -2.387 -22.859 24.459 1.00 85.06 182 SER A CA 1
ATOM 1508 C C . SER A 1 182 ? -1.220 -22.326 23.627 1.00 85.06 182 SER A C 1
ATOM 1510 O O . SER A 1 182 ? -1.287 -22.263 22.395 1.00 85.06 182 SER A O 1
ATOM 1512 N N . TRP A 1 183 ? -0.120 -21.982 24.300 1.00 81.69 183 TRP A N 1
ATOM 1513 C CA . TRP A 1 183 ? 1.084 -21.472 23.642 1.00 81.69 183 TRP A CA 1
ATOM 1514 C C . TRP A 1 183 ? 1.594 -22.438 22.559 1.00 81.69 183 TRP A C 1
ATOM 1516 O O . TRP A 1 183 ? 1.972 -21.998 21.481 1.00 81.69 183 TRP A O 1
ATOM 1526 N N . ALA A 1 184 ? 1.505 -23.753 22.798 1.00 87.12 184 ALA A N 1
ATOM 1527 C CA . ALA A 1 184 ? 1.903 -24.790 21.847 1.00 87.12 184 ALA A CA 1
ATOM 1528 C C . ALA A 1 184 ? 1.063 -24.783 20.557 1.00 87.12 184 ALA A C 1
ATOM 1530 O O . ALA A 1 184 ? 1.589 -24.996 19.466 1.00 87.12 184 ALA A O 1
ATOM 1531 N N . ARG A 1 185 ? -0.247 -24.517 20.653 1.00 86.06 185 ARG A N 1
ATOM 1532 C CA . ARG A 1 185 ? -1.120 -24.414 19.474 1.00 86.06 185 ARG A CA 1
ATOM 1533 C C . ARG A 1 185 ? -0.842 -23.134 18.687 1.00 86.06 185 ARG A C 1
ATOM 1535 O O . ARG A 1 185 ? -0.827 -23.167 17.463 1.00 86.06 185 ARG A O 1
ATOM 1542 N N . SER A 1 186 ? -0.591 -22.023 19.377 1.00 86.00 186 SER A N 1
ATOM 1543 C CA . SER A 1 186 ? -0.261 -20.754 18.719 1.00 86.00 186 SER A CA 1
ATOM 1544 C C . SER A 1 186 ? 1.101 -20.812 18.012 1.00 86.00 186 SER A C 1
ATOM 1546 O O . SER A 1 186 ? 1.212 -20.385 16.866 1.00 86.00 186 SER A O 1
ATOM 1548 N N . THR A 1 187 ? 2.125 -21.416 18.626 1.00 87.31 187 THR A N 1
ATOM 1549 C CA . THR A 1 187 ? 3.455 -21.546 18.004 1.00 87.31 187 THR A CA 1
ATOM 1550 C C . THR A 1 187 ? 3.460 -22.513 16.824 1.00 87.31 187 THR A C 1
ATOM 1552 O O . THR A 1 187 ? 4.064 -22.210 15.796 1.00 87.31 187 THR A O 1
ATOM 1555 N N . THR A 1 188 ? 2.758 -23.646 16.923 1.00 90.69 188 THR A N 1
ATOM 1556 C CA . THR A 1 188 ? 2.596 -24.575 15.789 1.00 90.69 188 THR A CA 1
ATOM 1557 C C . THR A 1 188 ? 1.796 -23.947 14.649 1.00 90.69 188 THR A C 1
ATOM 1559 O O . THR A 1 188 ? 2.182 -24.091 13.490 1.00 90.69 188 THR A O 1
ATOM 1562 N N . GLY A 1 189 ? 0.745 -23.186 14.964 1.00 89.88 189 GLY A N 1
ATOM 1563 C CA . GLY A 1 189 ? -0.024 -22.408 13.994 1.00 89.88 189 GLY A CA 1
ATOM 1564 C C . GLY A 1 189 ? 0.805 -21.340 13.278 1.00 89.88 189 GLY A C 1
ATOM 1565 O O . GLY A 1 189 ? 0.754 -21.241 12.054 1.00 89.88 189 GLY A O 1
ATOM 1566 N N . MET A 1 190 ? 1.637 -20.605 14.020 1.00 90.38 190 MET A N 1
ATOM 1567 C CA . MET A 1 190 ? 2.576 -19.619 13.471 1.00 90.38 190 MET A CA 1
ATOM 1568 C C . MET A 1 190 ? 3.648 -20.263 12.581 1.00 90.38 190 MET A C 1
ATOM 1570 O O . MET A 1 190 ? 3.981 -19.750 11.517 1.00 90.38 190 MET A O 1
ATOM 1574 N N . ALA A 1 191 ? 4.190 -21.415 12.979 1.00 92.25 191 ALA A N 1
ATOM 1575 C CA . ALA A 1 191 ? 5.141 -22.141 12.142 1.00 92.25 191 ALA A CA 1
ATOM 1576 C C . ALA A 1 191 ? 4.481 -22.632 10.840 1.00 92.25 191 ALA A C 1
ATOM 1578 O O . ALA A 1 191 ? 5.061 -22.498 9.762 1.00 92.25 191 ALA A O 1
ATOM 1579 N N . ALA A 1 192 ? 3.252 -23.152 10.926 1.00 93.81 192 ALA A N 1
ATOM 1580 C CA . ALA A 1 192 ? 2.491 -23.617 9.771 1.00 93.81 192 ALA A CA 1
ATOM 1581 C C . ALA A 1 192 ? 2.133 -22.475 8.807 1.00 93.81 192 ALA A C 1
ATOM 1583 O O . ALA A 1 192 ? 2.266 -22.640 7.595 1.00 93.81 192 ALA A O 1
ATOM 1584 N N . SER A 1 193 ? 1.730 -21.307 9.315 1.00 93.25 193 SER A N 1
ATOM 1585 C CA . SER A 1 193 ? 1.395 -20.148 8.481 1.00 93.25 193 SER A CA 1
ATOM 1586 C C . SER A 1 193 ? 2.616 -19.613 7.725 1.00 93.25 193 SER A C 1
ATOM 1588 O O . SER A 1 193 ? 2.520 -19.298 6.534 1.00 93.25 193 SER A O 1
ATOM 1590 N N . VAL A 1 194 ? 3.780 -19.558 8.382 1.00 92.56 194 VAL A N 1
ATOM 1591 C CA . VAL A 1 194 ? 5.053 -19.155 7.772 1.00 92.56 194 VAL A CA 1
ATOM 1592 C C . VAL A 1 194 ? 5.483 -20.170 6.718 1.00 92.56 194 VAL A C 1
ATOM 1594 O O . VAL A 1 194 ? 5.833 -19.768 5.609 1.00 92.56 194 VAL A O 1
ATOM 1597 N N . ALA A 1 195 ? 5.401 -21.469 7.018 1.00 94.31 195 ALA A N 1
ATOM 1598 C CA . ALA A 1 195 ? 5.738 -22.534 6.075 1.00 94.31 195 ALA A CA 1
ATOM 1599 C C . ALA A 1 195 ? 4.820 -22.540 4.842 1.00 94.31 195 ALA A C 1
ATOM 1601 O O . ALA A 1 195 ? 5.280 -22.716 3.717 1.00 94.31 195 ALA A O 1
ATOM 1602 N N . LEU A 1 196 ? 3.519 -22.309 5.025 1.00 93.75 196 LEU A N 1
ATOM 1603 C CA . LEU A 1 196 ? 2.566 -22.267 3.917 1.00 93.75 196 LEU A CA 1
ATOM 1604 C C . LEU A 1 196 ? 2.753 -21.013 3.051 1.00 93.75 196 LEU A C 1
ATOM 1606 O O . LEU A 1 196 ? 2.681 -21.083 1.825 1.00 93.75 196 LEU A O 1
ATOM 1610 N N . THR A 1 197 ? 3.064 -19.876 3.677 1.00 92.75 197 THR A N 1
ATOM 1611 C CA . THR A 1 197 ? 3.393 -18.633 2.963 1.00 92.75 197 THR A CA 1
ATOM 1612 C C . THR A 1 197 ? 4.695 -18.775 2.176 1.00 92.75 197 THR A C 1
ATOM 1614 O O . THR A 1 197 ? 4.758 -18.360 1.021 1.00 92.75 197 THR A O 1
ATOM 1617 N N . SER A 1 198 ? 5.728 -19.389 2.760 1.00 92.00 198 SER A N 1
ATOM 1618 C CA . SER A 1 198 ? 7.000 -19.618 2.068 1.00 92.00 198 SER A CA 1
ATOM 1619 C C . SER A 1 198 ? 6.859 -20.625 0.926 1.00 92.00 198 SER A C 1
ATOM 1621 O O . SER A 1 198 ? 7.420 -20.399 -0.144 1.00 92.00 198 SER A O 1
ATOM 1623 N N . LEU A 1 199 ? 6.053 -21.678 1.104 1.00 93.62 199 LEU A N 1
ATOM 1624 C CA . LEU A 1 199 ? 5.704 -22.627 0.046 1.00 93.62 199 LEU A CA 1
ATOM 1625 C C . LEU A 1 199 ? 5.009 -21.923 -1.126 1.00 93.62 199 LEU A C 1
ATOM 1627 O O . LEU A 1 199 ? 5.418 -22.113 -2.270 1.00 93.62 199 LEU A O 1
ATOM 1631 N N . PHE A 1 200 ? 4.007 -21.079 -0.852 1.00 92.44 200 PHE A N 1
ATOM 1632 C CA . PHE A 1 200 ? 3.329 -20.289 -1.884 1.00 92.44 200 PHE A CA 1
ATOM 1633 C C . PHE A 1 200 ? 4.332 -19.429 -2.659 1.00 92.44 200 PHE A C 1
ATOM 1635 O O . PHE A 1 200 ? 4.421 -19.520 -3.879 1.00 92.44 200 PHE A O 1
ATOM 1642 N N . VAL A 1 201 ? 5.151 -18.656 -1.945 1.00 90.88 201 VAL A N 1
ATOM 1643 C CA . VAL A 1 201 ? 6.195 -17.807 -2.532 1.00 90.88 201 VAL A CA 1
ATOM 1644 C C . VAL A 1 201 ? 7.170 -18.610 -3.397 1.00 90.88 201 VAL A C 1
ATOM 1646 O O . VAL A 1 201 ? 7.490 -18.188 -4.507 1.00 90.88 201 VAL A O 1
ATOM 1649 N N . MET A 1 202 ? 7.630 -19.767 -2.920 1.00 91.06 202 MET A N 1
ATOM 1650 C CA . MET A 1 202 ? 8.552 -20.630 -3.658 1.00 91.06 202 MET A CA 1
ATOM 1651 C C . MET A 1 202 ? 7.931 -21.118 -4.969 1.00 91.06 202 MET A C 1
ATOM 1653 O O . MET A 1 202 ? 8.575 -21.036 -6.013 1.00 91.06 202 MET A O 1
ATOM 1657 N N . VAL A 1 203 ? 6.678 -21.581 -4.933 1.00 91.44 203 VAL A N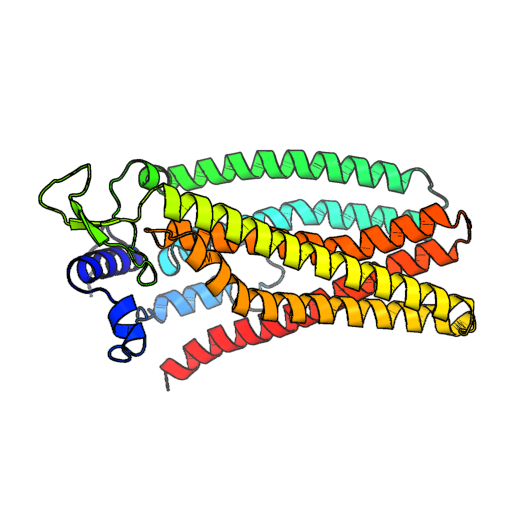 1
ATOM 1658 C CA . VAL A 1 203 ? 5.946 -21.988 -6.141 1.00 91.44 203 VAL A CA 1
ATOM 1659 C C . VAL A 1 203 ? 5.872 -20.827 -7.132 1.00 91.44 203 VAL A C 1
ATOM 1661 O O . VAL A 1 203 ? 6.168 -21.019 -8.309 1.00 91.44 203 VAL A O 1
ATOM 1664 N N . MET A 1 204 ? 5.579 -19.610 -6.665 1.00 87.75 204 MET A N 1
ATOM 1665 C CA . MET A 1 204 ? 5.523 -18.433 -7.539 1.00 87.75 204 MET A CA 1
ATOM 1666 C C . MET A 1 204 ? 6.872 -18.101 -8.177 1.00 87.75 204 MET A C 1
ATOM 1668 O O . MET A 1 204 ? 6.917 -17.787 -9.363 1.00 87.75 204 MET A O 1
ATOM 1672 N N . ILE A 1 205 ? 7.973 -18.216 -7.432 1.00 87.19 205 ILE A N 1
ATOM 1673 C CA . ILE A 1 205 ? 9.322 -18.022 -7.981 1.00 87.19 205 ILE A CA 1
ATOM 1674 C C . ILE A 1 205 ? 9.601 -19.046 -9.091 1.00 87.19 205 ILE A C 1
ATOM 1676 O O . ILE A 1 205 ? 10.079 -18.673 -10.160 1.00 87.19 205 ILE A O 1
ATOM 1680 N N . VAL A 1 206 ? 9.268 -20.324 -8.878 1.00 89.38 206 VAL A N 1
ATOM 1681 C CA . VAL A 1 206 ? 9.460 -21.379 -9.890 1.00 89.38 206 VAL A CA 1
ATOM 1682 C C . VAL A 1 206 ? 8.629 -21.099 -11.145 1.00 89.38 206 VAL A C 1
ATOM 1684 O O . VAL A 1 206 ? 9.148 -21.206 -12.256 1.00 89.38 206 VAL A O 1
ATOM 1687 N N . VAL A 1 207 ? 7.368 -20.687 -10.990 1.00 87.88 207 VAL A N 1
ATOM 1688 C CA . VAL A 1 207 ? 6.493 -20.310 -12.115 1.00 87.88 207 VAL A CA 1
ATOM 1689 C C . VAL A 1 207 ? 7.105 -19.156 -12.916 1.00 87.88 207 VAL A C 1
ATOM 1691 O O . VAL A 1 207 ? 7.251 -19.266 -14.129 1.00 87.88 207 VAL A O 1
ATOM 1694 N N . VAL A 1 208 ? 7.555 -18.088 -12.251 1.00 84.00 208 VAL A N 1
ATOM 1695 C CA . VAL A 1 208 ? 8.145 -16.920 -12.931 1.00 84.00 208 VAL A CA 1
ATOM 1696 C C . VAL A 1 208 ? 9.446 -17.277 -13.657 1.00 84.00 208 VAL A C 1
ATOM 1698 O O . VAL A 1 208 ? 9.659 -16.847 -14.792 1.00 84.00 208 VAL A O 1
ATOM 1701 N N . ILE A 1 209 ? 10.316 -18.082 -13.036 1.00 83.12 209 ILE A N 1
ATOM 1702 C CA . ILE A 1 209 ? 11.583 -18.512 -13.649 1.00 83.12 209 ILE A CA 1
ATOM 1703 C C . ILE A 1 209 ? 11.326 -19.402 -14.868 1.00 83.12 209 ILE A C 1
ATOM 1705 O O . ILE A 1 209 ? 11.951 -19.208 -15.915 1.00 83.12 209 ILE A O 1
ATOM 1709 N N . THR A 1 210 ? 10.423 -20.378 -14.749 1.00 85.69 210 THR A N 1
ATOM 1710 C CA . THR A 1 210 ? 10.091 -21.287 -15.857 1.00 85.69 210 THR A CA 1
ATOM 1711 C C . THR A 1 210 ? 9.502 -20.525 -17.037 1.00 85.69 210 THR A C 1
ATOM 1713 O O . THR A 1 210 ? 9.961 -20.707 -18.163 1.00 85.69 210 THR A O 1
ATOM 1716 N N . GLU A 1 211 ? 8.582 -19.597 -16.787 1.00 83.44 211 GLU A N 1
ATOM 1717 C CA . GLU A 1 211 ? 8.012 -18.736 -17.820 1.00 83.44 211 GLU A CA 1
ATOM 1718 C C . GLU A 1 211 ? 9.068 -17.864 -18.512 1.00 83.44 211 GLU A C 1
ATOM 1720 O O . GLU A 1 211 ? 9.136 -17.841 -19.743 1.00 83.44 211 GLU A O 1
ATOM 1725 N N . HIS A 1 212 ? 9.950 -17.208 -17.749 1.00 78.38 212 HIS A N 1
ATOM 1726 C CA . HIS A 1 212 ? 11.045 -16.418 -18.323 1.00 78.38 212 HIS A CA 1
ATOM 1727 C C . HIS A 1 212 ? 11.996 -17.274 -19.168 1.00 78.38 212 HIS A C 1
ATOM 1729 O O . HIS A 1 212 ? 12.449 -16.834 -20.226 1.00 78.38 212 HIS A O 1
ATOM 1735 N N . THR A 1 213 ? 12.276 -18.503 -18.733 1.00 79.12 213 THR A N 1
ATOM 1736 C CA . THR A 1 213 ? 13.150 -19.435 -19.460 1.00 79.12 213 THR A CA 1
ATOM 1737 C C . THR A 1 213 ? 12.515 -19.872 -20.781 1.00 79.12 213 THR A C 1
ATOM 1739 O O . THR A 1 213 ? 13.170 -19.840 -21.824 1.00 79.12 213 THR A O 1
ATOM 1742 N N . ILE A 1 214 ? 11.224 -20.223 -20.761 1.00 83.19 214 ILE A N 1
ATOM 1743 C CA . ILE A 1 214 ? 10.456 -20.592 -21.961 1.00 83.19 214 ILE A CA 1
ATOM 1744 C C . ILE A 1 214 ? 10.425 -19.424 -22.943 1.00 83.19 214 ILE A C 1
ATOM 1746 O O . ILE A 1 214 ? 10.705 -19.593 -24.130 1.00 83.19 214 ILE A O 1
ATOM 1750 N N . PHE A 1 215 ? 10.124 -18.226 -22.450 1.00 78.25 215 PHE A N 1
ATOM 1751 C CA . PHE A 1 215 ? 10.079 -17.035 -23.279 1.00 78.25 215 PHE A CA 1
ATOM 1752 C C . PHE A 1 215 ? 11.410 -16.737 -23.957 1.00 78.25 215 PHE A C 1
ATOM 1754 O O . PHE A 1 215 ? 11.458 -16.441 -25.152 1.00 78.25 215 PHE A O 1
ATOM 1761 N N . PHE A 1 216 ? 12.488 -16.803 -23.183 1.00 75.00 216 PHE A N 1
ATOM 1762 C CA . PHE A 1 216 ? 13.822 -16.545 -23.682 1.00 75.00 216 PHE A CA 1
ATOM 1763 C C . PHE A 1 216 ? 14.179 -17.519 -24.815 1.00 75.00 216 PHE A C 1
ATOM 1765 O O . PHE A 1 216 ? 14.631 -17.098 -25.882 1.00 75.00 216 PHE A O 1
ATOM 1772 N N . HIS A 1 217 ? 13.865 -18.804 -24.630 1.00 79.31 217 HIS A N 1
ATOM 1773 C CA . HIS A 1 217 ? 14.049 -19.825 -25.655 1.00 79.31 217 HIS A CA 1
ATOM 1774 C C . HIS A 1 217 ? 13.209 -19.547 -26.916 1.00 79.31 217 HIS A C 1
ATOM 1776 O O . HIS A 1 217 ? 13.720 -19.622 -28.035 1.00 79.31 217 HIS A O 1
ATOM 1782 N N . LEU A 1 218 ? 11.936 -19.165 -26.759 1.00 79.31 218 LEU A N 1
ATOM 1783 C CA . LEU A 1 218 ? 11.063 -18.811 -27.885 1.00 79.31 218 LEU A CA 1
ATOM 1784 C C . LEU A 1 218 ? 11.582 -17.593 -28.665 1.00 79.31 218 LEU A C 1
ATOM 1786 O O . LEU A 1 218 ? 11.610 -17.623 -29.896 1.00 79.31 218 LEU A O 1
ATOM 1790 N N . CYS A 1 219 ? 12.037 -16.550 -27.965 1.00 75.06 219 CYS A N 1
ATOM 1791 C CA . CYS A 1 219 ? 12.568 -15.328 -28.573 1.00 75.06 219 CYS A CA 1
ATOM 1792 C C . CYS A 1 219 ? 13.801 -15.568 -29.447 1.00 75.06 219 CYS A C 1
ATOM 1794 O O . CYS A 1 219 ? 13.949 -14.924 -30.488 1.00 75.06 219 CYS A O 1
ATOM 1796 N N . ILE A 1 220 ? 14.697 -16.460 -29.023 1.00 73.62 220 ILE A N 1
ATOM 1797 C CA . ILE A 1 220 ? 15.930 -16.739 -29.765 1.00 73.62 220 ILE A CA 1
ATOM 1798 C C . ILE A 1 220 ? 15.663 -17.651 -30.956 1.00 73.62 220 ILE A C 1
ATOM 1800 O O . ILE A 1 220 ? 16.173 -17.383 -32.042 1.00 73.62 220 ILE A O 1
ATOM 1804 N N . VAL A 1 221 ? 14.872 -18.708 -30.762 1.00 79.19 221 VAL A N 1
ATOM 1805 C CA . VAL A 1 221 ? 14.739 -19.777 -31.760 1.00 79.19 221 VAL A CA 1
ATOM 1806 C C . VAL A 1 221 ? 13.720 -19.437 -32.848 1.00 79.19 221 VAL A C 1
ATOM 1808 O O . VAL A 1 221 ? 13.959 -19.739 -34.014 1.00 79.19 221 VAL A O 1
ATOM 1811 N N . TYR A 1 222 ? 12.594 -18.808 -32.500 1.00 76.69 222 TYR A N 1
ATOM 1812 C CA . TYR A 1 222 ? 11.439 -18.725 -33.405 1.00 76.69 222 TYR A CA 1
ATOM 1813 C C . TYR A 1 222 ? 11.133 -17.319 -33.929 1.00 76.69 222 TYR A C 1
ATOM 1815 O O . TYR A 1 222 ? 10.343 -17.179 -34.861 1.00 76.69 222 TYR A O 1
ATOM 1823 N N . VAL A 1 223 ? 11.716 -16.268 -33.346 1.00 78.00 223 VAL A N 1
ATOM 1824 C CA . VAL A 1 223 ? 11.221 -14.898 -33.541 1.00 78.00 223 VAL A CA 1
ATOM 1825 C C . VAL A 1 223 ? 12.231 -14.037 -34.291 1.00 78.00 223 VAL A C 1
ATOM 1827 O O . VAL A 1 223 ? 13.349 -13.775 -33.828 1.00 78.00 223 VAL A O 1
ATOM 1830 N N . ALA A 1 224 ? 11.793 -13.545 -35.451 1.00 77.56 224 ALA A N 1
ATOM 1831 C CA . ALA A 1 224 ? 12.532 -12.592 -36.268 1.00 77.56 224 ALA A CA 1
ATOM 1832 C C . ALA A 1 224 ? 12.821 -11.293 -35.485 1.00 77.56 224 ALA A C 1
ATOM 1834 O O . ALA A 1 224 ? 11.989 -10.858 -34.683 1.00 77.56 224 ALA A O 1
ATOM 1835 N N . PRO A 1 225 ? 13.960 -10.618 -35.734 1.00 71.69 225 PRO A N 1
ATOM 1836 C CA . PRO A 1 225 ? 14.412 -9.475 -34.935 1.00 71.69 225 PRO A CA 1
ATOM 1837 C C . PRO A 1 225 ? 13.387 -8.334 -34.845 1.00 71.69 225 PRO A C 1
ATOM 1839 O O . PRO A 1 225 ? 13.256 -7.724 -33.788 1.00 71.69 225 PRO A O 1
ATOM 1842 N N . ASN A 1 226 ? 12.598 -8.107 -35.900 1.00 74.25 226 ASN A N 1
ATOM 1843 C CA . ASN A 1 226 ? 11.586 -7.045 -35.949 1.00 74.25 226 ASN A CA 1
ATOM 1844 C C . ASN A 1 226 ? 10.359 -7.306 -35.042 1.00 74.25 226 ASN A C 1
ATOM 1846 O O . ASN A 1 226 ? 9.640 -6.381 -34.685 1.00 74.25 226 ASN A O 1
ATOM 1850 N N . GLN A 1 227 ? 10.107 -8.558 -34.639 1.00 76.31 227 GLN A N 1
ATOM 1851 C CA . GLN A 1 227 ? 8.966 -8.928 -33.784 1.00 76.31 227 GLN A CA 1
ATOM 1852 C C . GLN A 1 227 ? 9.337 -9.072 -32.299 1.00 76.31 227 GLN A C 1
ATOM 1854 O O . GLN A 1 227 ? 8.452 -9.162 -31.447 1.00 76.31 227 GLN A O 1
ATOM 1859 N N . ARG A 1 228 ? 10.634 -9.051 -31.962 1.00 71.56 228 ARG A N 1
ATOM 1860 C CA . ARG A 1 228 ? 11.124 -9.272 -30.589 1.00 71.56 228 ARG A CA 1
ATOM 1861 C C . ARG A 1 228 ? 10.629 -8.214 -29.603 1.00 71.56 228 ARG A C 1
ATOM 1863 O O . ARG A 1 228 ? 10.282 -8.559 -28.480 1.00 71.56 228 ARG A O 1
ATOM 1870 N N . GLN A 1 229 ? 10.546 -6.952 -30.023 1.00 70.50 229 GLN A N 1
ATOM 1871 C CA . GLN A 1 229 ? 10.099 -5.850 -29.162 1.00 70.50 229 GLN A CA 1
ATOM 1872 C C . GLN A 1 229 ? 8.590 -5.892 -28.871 1.00 70.50 229 GLN A C 1
ATOM 1874 O O . GLN A 1 229 ? 8.153 -5.589 -27.759 1.00 70.50 229 GLN A O 1
ATOM 1879 N N . LEU A 1 230 ? 7.784 -6.303 -29.854 1.00 75.06 230 LEU A N 1
ATOM 1880 C CA . LEU A 1 230 ? 6.349 -6.507 -29.658 1.00 75.06 230 LEU A CA 1
ATOM 1881 C C . LEU A 1 230 ? 6.104 -7.657 -28.679 1.00 75.06 230 LEU A C 1
ATOM 1883 O O . LEU A 1 230 ? 5.329 -7.526 -27.734 1.00 75.06 230 LEU A O 1
ATOM 1887 N N . LEU A 1 231 ? 6.814 -8.765 -28.880 1.00 76.31 231 LEU A N 1
ATOM 1888 C CA . LEU A 1 231 ? 6.712 -9.952 -28.047 1.00 76.31 231 LEU A CA 1
ATOM 1889 C C . LEU A 1 231 ? 7.184 -9.691 -26.600 1.00 76.31 231 LEU A C 1
ATOM 1891 O O . LEU A 1 231 ? 6.560 -10.161 -25.650 1.00 76.31 231 LEU A O 1
ATOM 1895 N N . SER A 1 232 ? 8.232 -8.888 -26.410 1.00 72.12 232 SER A N 1
ATOM 1896 C CA . SER A 1 232 ? 8.708 -8.496 -25.078 1.00 72.12 232 SER A CA 1
ATOM 1897 C C . SER A 1 232 ? 7.716 -7.568 -24.360 1.00 72.12 232 SER A C 1
ATOM 1899 O O . SER A 1 232 ? 7.426 -7.744 -23.176 1.00 72.12 232 SER A O 1
ATOM 1901 N N . SER A 1 233 ? 7.103 -6.639 -25.097 1.00 73.94 233 SER A N 1
ATOM 1902 C CA . SER A 1 233 ? 6.048 -5.768 -24.568 1.00 73.94 233 SER A CA 1
ATOM 1903 C C . SER A 1 233 ? 4.796 -6.558 -24.174 1.00 73.94 233 SER A C 1
ATOM 1905 O O . SER A 1 233 ? 4.217 -6.281 -23.121 1.00 73.94 233 SER A O 1
ATOM 1907 N N . ALA A 1 234 ? 4.421 -7.566 -24.972 1.00 77.38 234 ALA A N 1
ATOM 1908 C CA . ALA A 1 234 ? 3.317 -8.477 -24.678 1.00 77.38 234 ALA A CA 1
ATOM 1909 C C . ALA A 1 234 ? 3.563 -9.266 -23.384 1.00 77.38 234 ALA A C 1
ATOM 1911 O O . ALA A 1 234 ? 2.662 -9.376 -22.557 1.00 77.38 234 ALA A O 1
ATOM 1912 N N . LEU A 1 235 ? 4.794 -9.728 -23.147 1.00 76.25 235 LEU A N 1
ATOM 1913 C CA . LEU A 1 235 ? 5.146 -10.331 -21.865 1.00 76.25 235 LEU A CA 1
ATOM 1914 C C . LEU A 1 235 ? 5.011 -9.383 -20.688 1.00 76.25 235 LEU A C 1
ATOM 1916 O O . LEU A 1 235 ? 4.492 -9.792 -19.658 1.00 76.25 235 LEU A O 1
ATOM 1920 N N . GLY A 1 236 ? 5.479 -8.139 -20.813 1.00 76.00 236 GLY A N 1
ATOM 1921 C CA . GLY A 1 236 ? 5.323 -7.155 -19.739 1.00 76.00 236 GLY A CA 1
ATOM 1922 C C . GLY A 1 236 ? 3.856 -7.011 -19.317 1.00 76.00 236 GLY A C 1
ATOM 1923 O O . GLY A 1 236 ? 3.552 -6.948 -18.127 1.00 76.00 236 GLY A O 1
ATOM 1924 N N . ALA A 1 237 ? 2.935 -7.078 -20.283 1.00 79.81 237 ALA A N 1
ATOM 1925 C CA . ALA A 1 237 ? 1.502 -7.078 -20.016 1.00 79.81 237 ALA A CA 1
ATOM 1926 C C . ALA A 1 237 ? 0.997 -8.373 -19.358 1.00 79.81 237 ALA A C 1
ATOM 1928 O O . ALA A 1 237 ? 0.212 -8.307 -18.408 1.00 79.81 237 ALA A O 1
ATOM 1929 N N . VAL A 1 238 ? 1.463 -9.546 -19.801 1.00 81.69 238 VAL A N 1
ATOM 1930 C CA . VAL A 1 238 ? 1.151 -10.827 -19.137 1.00 81.69 238 VAL A CA 1
ATOM 1931 C C . VAL A 1 238 ? 1.656 -10.818 -17.691 1.00 81.69 238 VAL A C 1
ATOM 1933 O O . VAL A 1 238 ? 0.907 -11.148 -16.780 1.00 81.69 238 VAL A O 1
ATOM 1936 N N . MET A 1 239 ? 2.867 -10.318 -17.441 1.00 79.25 239 MET A N 1
ATOM 1937 C CA . MET A 1 239 ? 3.429 -10.204 -16.092 1.00 79.25 239 MET A CA 1
ATOM 1938 C C . MET A 1 239 ? 2.604 -9.253 -15.219 1.00 79.25 239 MET A C 1
ATOM 1940 O O . MET A 1 239 ? 2.256 -9.586 -14.087 1.00 79.25 239 MET A O 1
ATOM 1944 N N . GLY A 1 240 ? 2.257 -8.073 -15.743 1.00 80.75 240 GLY A N 1
ATOM 1945 C CA . GLY A 1 240 ? 1.439 -7.094 -15.026 1.00 80.75 240 GLY A CA 1
ATOM 1946 C C . GLY A 1 240 ? 0.052 -7.636 -14.666 1.00 80.75 240 GLY A C 1
ATOM 1947 O O . GLY A 1 240 ? -0.423 -7.442 -13.545 1.00 80.75 240 GLY A O 1
ATOM 1948 N N . THR A 1 241 ? -0.583 -8.368 -15.586 1.00 83.75 241 THR A N 1
ATOM 1949 C CA . THR A 1 241 ? -1.875 -9.028 -15.330 1.00 83.75 241 THR A CA 1
ATOM 1950 C C . THR A 1 241 ? -1.744 -10.182 -14.336 1.00 83.75 241 THR A C 1
ATOM 1952 O O . THR A 1 241 ? -2.557 -10.285 -13.417 1.00 83.75 241 THR A O 1
ATOM 1955 N N . GLN A 1 242 ? -0.690 -10.993 -14.437 1.00 84.25 242 GLN A N 1
ATOM 1956 C CA . GLN A 1 242 ? -0.405 -12.077 -13.501 1.00 84.25 242 GLN A CA 1
ATOM 1957 C C . GLN A 1 242 ? -0.237 -11.569 -12.069 1.00 84.25 242 GLN A C 1
ATOM 1959 O O . GLN A 1 242 ? -0.840 -12.146 -11.170 1.00 84.25 242 GLN A O 1
ATOM 1964 N N . ILE A 1 243 ? 0.494 -10.472 -11.838 1.00 85.00 243 ILE A N 1
ATOM 1965 C CA . ILE A 1 243 ? 0.644 -9.888 -10.491 1.00 85.00 243 ILE A CA 1
ATOM 1966 C C . ILE A 1 243 ? -0.733 -9.619 -9.861 1.00 85.00 243 ILE A C 1
ATOM 1968 O O . ILE A 1 243 ? -0.963 -9.968 -8.704 1.00 85.00 243 ILE A O 1
ATOM 1972 N N . LYS A 1 244 ? -1.690 -9.087 -10.635 1.00 83.81 244 LYS A N 1
ATOM 1973 C CA . LYS A 1 244 ? -3.062 -8.836 -10.160 1.00 83.81 244 LYS A CA 1
ATOM 1974 C C . LYS A 1 244 ? -3.853 -10.112 -9.882 1.00 83.81 244 LYS A C 1
ATOM 1976 O O . LYS A 1 244 ? -4.577 -10.171 -8.889 1.00 83.81 244 LYS A O 1
ATOM 1981 N N . VAL A 1 245 ? -3.723 -11.126 -10.736 1.00 88.19 245 VAL A N 1
ATOM 1982 C CA . VAL A 1 245 ? -4.364 -12.434 -10.518 1.00 88.19 245 VAL A CA 1
ATOM 1983 C C . VAL A 1 245 ? -3.850 -13.062 -9.225 1.00 88.19 245 VAL A C 1
ATOM 1985 O O . VAL A 1 245 ? -4.632 -13.542 -8.408 1.00 88.19 245 VAL A O 1
ATOM 1988 N N . VAL A 1 246 ? -2.539 -13.000 -9.008 1.00 88.19 246 VAL A N 1
ATOM 1989 C CA . VAL A 1 246 ? -1.877 -13.533 -7.817 1.00 88.19 246 VAL A CA 1
ATOM 1990 C C . VAL A 1 246 ? -2.303 -12.792 -6.560 1.00 88.19 246 VAL A C 1
ATOM 1992 O O . VAL A 1 246 ? -2.617 -13.446 -5.569 1.00 88.19 246 VAL A O 1
ATOM 1995 N N . ASP A 1 247 ? -2.379 -11.461 -6.609 1.00 87.25 247 ASP A N 1
ATOM 1996 C CA . ASP A 1 247 ? -2.915 -10.650 -5.513 1.00 87.25 247 ASP A CA 1
ATOM 1997 C C . ASP A 1 247 ? -4.339 -11.079 -5.144 1.00 87.25 247 ASP A C 1
ATOM 1999 O O . ASP A 1 247 ? -4.636 -11.299 -3.972 1.00 87.25 247 ASP A O 1
ATOM 2003 N N . SER A 1 248 ? -5.204 -11.280 -6.142 1.00 86.94 248 SER A N 1
ATOM 2004 C CA . SER A 1 248 ? -6.592 -11.691 -5.910 1.00 86.94 248 SER A CA 1
ATOM 2005 C C . SER A 1 248 ? -6.703 -13.096 -5.306 1.00 86.94 248 SER A C 1
ATOM 2007 O O . SER A 1 248 ? -7.509 -13.326 -4.401 1.00 86.94 248 SER A O 1
ATOM 2009 N N . ILE A 1 249 ? -5.883 -14.045 -5.771 1.00 90.94 249 ILE A N 1
ATOM 2010 C CA . ILE A 1 249 ? -5.818 -15.397 -5.197 1.00 90.94 249 ILE A CA 1
ATOM 2011 C C . ILE A 1 249 ? -5.288 -15.333 -3.761 1.00 90.94 249 ILE A C 1
ATOM 2013 O O . ILE A 1 249 ? -5.857 -15.960 -2.865 1.00 90.94 249 ILE A O 1
ATOM 2017 N N . TRP A 1 250 ? -4.227 -14.558 -3.525 1.00 91.19 250 TRP A N 1
ATOM 2018 C CA . TRP A 1 250 ? -3.634 -14.397 -2.204 1.00 91.19 250 TRP A CA 1
ATOM 2019 C C . TRP A 1 250 ? -4.620 -13.786 -1.209 1.00 91.19 250 TRP A C 1
ATOM 2021 O O . TRP A 1 250 ? -4.724 -14.275 -0.086 1.00 91.19 250 TRP A O 1
ATOM 2031 N N . ASP A 1 251 ? -5.402 -12.784 -1.610 1.00 87.38 251 ASP A N 1
ATOM 2032 C CA . ASP A 1 251 ? -6.402 -12.171 -0.734 1.00 87.38 251 ASP A CA 1
ATOM 2033 C C . ASP A 1 251 ? -7.437 -13.203 -0.246 1.00 87.38 251 ASP A C 1
ATOM 2035 O O . ASP A 1 251 ? -7.789 -13.186 0.932 1.00 87.38 251 ASP A O 1
ATOM 2039 N N . ARG A 1 252 ? -7.824 -14.178 -1.086 1.00 89.25 252 ARG A N 1
ATOM 2040 C CA . ARG A 1 252 ? -8.727 -15.283 -0.696 1.00 89.25 252 ARG A CA 1
ATOM 2041 C C . ARG A 1 252 ? -8.070 -16.312 0.228 1.00 89.25 252 ARG A C 1
ATOM 2043 O O . ARG A 1 252 ? -8.715 -16.831 1.133 1.00 89.25 252 ARG A O 1
ATOM 2050 N N . VAL A 1 253 ? -6.800 -16.643 -0.010 1.00 91.75 253 VAL A N 1
ATOM 2051 C CA . VAL A 1 253 ? -6.085 -17.706 0.724 1.00 91.75 253 VAL A CA 1
ATOM 2052 C C . VAL A 1 253 ? -5.523 -17.201 2.059 1.00 91.75 253 VAL A C 1
ATOM 2054 O O . VAL A 1 253 ? -5.530 -17.925 3.056 1.00 91.75 253 VAL A O 1
ATOM 2057 N N . SER A 1 254 ? -5.064 -15.951 2.101 1.00 91.56 254 SER A N 1
ATOM 2058 C CA . SER A 1 254 ? -4.370 -15.341 3.245 1.00 91.56 254 SER A CA 1
ATOM 2059 C C . SER A 1 254 ? -5.194 -15.334 4.531 1.00 91.56 254 SER A C 1
ATOM 2061 O O . SER A 1 254 ? -4.629 -15.408 5.623 1.00 91.56 254 SER A O 1
ATOM 2063 N N . ASP A 1 255 ? -6.518 -15.307 4.404 1.00 90.00 255 ASP A N 1
ATOM 2064 C CA . ASP A 1 255 ? -7.459 -15.405 5.509 1.00 90.00 255 ASP A CA 1
ATOM 2065 C C . ASP A 1 255 ? -7.392 -16.767 6.205 1.00 90.00 255 ASP A C 1
ATOM 2067 O O . ASP A 1 255 ? -7.282 -16.823 7.426 1.00 90.00 255 ASP A O 1
ATOM 2071 N N . CYS A 1 256 ? -7.375 -17.859 5.441 1.00 90.25 256 CYS A N 1
ATOM 2072 C CA . CYS A 1 256 ? -7.235 -19.206 5.994 1.00 90.25 256 CYS A CA 1
ATOM 2073 C C . CYS A 1 256 ? -5.846 -19.415 6.619 1.00 90.25 256 CYS A C 1
ATOM 2075 O O . CYS A 1 256 ? -5.730 -19.980 7.703 1.00 90.25 256 CYS A O 1
ATOM 2077 N N . ILE A 1 257 ? -4.793 -18.899 5.973 1.00 92.06 257 ILE A N 1
ATOM 2078 C CA . ILE A 1 257 ? -3.415 -18.994 6.481 1.00 92.06 257 ILE A CA 1
ATOM 2079 C C . ILE A 1 257 ? -3.260 -18.242 7.807 1.00 92.06 257 ILE A C 1
ATOM 2081 O O . ILE A 1 257 ? -2.602 -18.729 8.723 1.00 92.06 257 ILE A O 1
ATOM 2085 N N . THR A 1 258 ? -3.839 -17.046 7.911 1.00 91.81 258 THR A N 1
ATOM 2086 C CA . THR A 1 258 ? -3.676 -16.197 9.100 1.00 91.81 258 THR A CA 1
ATOM 2087 C C . THR A 1 258 ? -4.550 -16.671 10.262 1.00 91.81 258 THR A C 1
ATOM 2089 O O . THR A 1 258 ? -4.153 -16.512 11.414 1.00 91.81 258 THR A O 1
ATOM 2092 N N . ASP A 1 259 ? -5.677 -17.338 9.992 1.00 90.38 259 ASP A N 1
ATOM 2093 C CA . ASP A 1 259 ? -6.489 -17.984 11.033 1.00 90.38 259 ASP A CA 1
ATOM 2094 C C . ASP A 1 259 ? -5.719 -19.068 11.801 1.00 90.38 259 ASP A C 1
ATOM 2096 O O . ASP A 1 259 ? -5.950 -19.248 12.999 1.00 90.38 259 ASP A O 1
ATOM 2100 N N . LEU A 1 260 ? -4.765 -19.757 11.156 1.00 89.31 260 LEU A N 1
ATOM 2101 C CA . LEU A 1 260 ? -3.929 -20.770 11.814 1.00 89.31 260 LEU A CA 1
ATOM 2102 C C . LEU A 1 260 ? -3.112 -20.186 12.973 1.00 89.31 260 LEU A C 1
ATOM 2104 O O . LEU A 1 260 ? -2.873 -20.876 13.961 1.00 89.31 260 LEU A O 1
ATOM 2108 N N . GLU A 1 261 ? -2.727 -18.912 12.891 1.00 88.88 261 GLU A N 1
ATOM 2109 C CA . GLU A 1 261 ? -1.905 -18.237 13.904 1.00 88.88 261 GLU A CA 1
ATOM 2110 C C . GLU A 1 261 ? -2.664 -17.962 15.202 1.00 88.88 261 GLU A C 1
ATOM 2112 O O . GLU A 1 261 ? -2.038 -17.725 16.236 1.00 88.88 261 GLU A O 1
ATOM 2117 N N . CYS A 1 262 ? -4.000 -18.032 15.157 1.00 89.38 262 CYS A N 1
ATOM 2118 C CA . CYS A 1 262 ? -4.879 -17.796 16.296 1.00 89.38 262 CYS A CA 1
ATOM 2119 C C . CYS A 1 262 ? -4.579 -16.440 16.973 1.00 89.38 262 CYS A C 1
ATOM 2121 O O . CYS A 1 262 ? -4.170 -16.389 18.131 1.00 89.38 262 CYS A O 1
ATOM 2123 N N . HIS A 1 263 ? -4.781 -15.326 16.260 1.00 87.88 263 HIS A N 1
ATOM 2124 C CA . HIS A 1 263 ? -4.631 -13.979 16.835 1.00 87.88 263 HIS A CA 1
ATOM 2125 C C . HIS A 1 263 ? -5.880 -13.556 17.619 1.00 87.88 263 HIS A C 1
ATOM 2127 O O . HIS A 1 263 ? -6.957 -13.511 17.015 1.00 87.88 263 HIS A O 1
ATOM 2133 N N . PRO A 1 264 ? -5.762 -13.195 18.914 1.00 83.50 264 PRO A N 1
ATOM 2134 C CA . PRO A 1 264 ? -6.911 -12.800 19.731 1.00 83.50 264 PRO A CA 1
ATOM 2135 C C . PRO A 1 264 ? -7.446 -11.403 19.385 1.00 83.50 264 PRO A C 1
ATOM 2137 O O . PRO A 1 264 ? -8.653 -11.179 19.445 1.00 83.50 264 PRO A O 1
ATOM 2140 N N . SER A 1 265 ? -6.576 -10.463 18.998 1.00 83.75 265 SER A N 1
ATOM 2141 C CA . SER A 1 265 ? -6.976 -9.108 18.603 1.00 83.75 265 SER A CA 1
ATOM 2142 C C . SER A 1 265 ? -7.068 -8.962 17.085 1.00 83.75 265 SER A C 1
ATOM 2144 O O . SER A 1 265 ? -6.223 -9.467 16.335 1.00 83.75 265 SER A O 1
ATOM 2146 N N . LYS A 1 266 ? -8.072 -8.212 16.616 1.00 83.88 266 LYS A N 1
ATOM 2147 C CA . LYS A 1 266 ? -8.258 -7.916 15.186 1.00 83.88 266 LYS A CA 1
ATOM 2148 C C . LYS A 1 266 ? -7.075 -7.145 14.601 1.00 83.88 266 LYS A C 1
ATOM 2150 O O . LYS A 1 266 ? -6.685 -7.372 13.454 1.00 83.88 266 LYS A O 1
ATOM 2155 N N . PHE A 1 267 ? -6.463 -6.270 15.401 1.00 83.38 267 PHE A N 1
ATOM 2156 C CA . PHE A 1 267 ? -5.264 -5.533 15.010 1.00 83.38 267 PHE A CA 1
ATOM 2157 C C . PHE A 1 267 ? -4.081 -6.472 14.724 1.00 83.38 267 PHE A C 1
ATOM 2159 O O . PHE A 1 267 ? -3.467 -6.366 13.662 1.00 83.38 267 PHE A O 1
ATOM 2166 N N . ALA A 1 268 ? -3.794 -7.434 15.614 1.00 86.00 268 ALA A N 1
ATOM 2167 C CA . ALA A 1 268 ? -2.707 -8.395 15.412 1.00 86.00 268 ALA A CA 1
ATOM 2168 C C . ALA A 1 268 ? -2.956 -9.291 14.189 1.00 86.00 268 ALA A C 1
ATOM 2170 O O . ALA A 1 268 ? -2.058 -9.464 13.361 1.00 86.00 268 ALA A O 1
ATOM 2171 N N . PHE A 1 269 ? -4.196 -9.767 14.019 1.00 89.19 269 PHE A N 1
ATOM 2172 C CA . PHE A 1 269 ? -4.613 -10.522 12.835 1.00 89.19 269 PHE A CA 1
ATOM 2173 C C . PHE A 1 269 ? -4.357 -9.734 11.541 1.00 89.19 269 PHE A C 1
ATOM 2175 O O . PHE A 1 269 ? -3.674 -10.207 10.630 1.00 89.19 269 PHE A O 1
ATOM 2182 N N . THR A 1 270 ? -4.850 -8.495 11.481 1.00 86.25 270 THR A N 1
ATOM 2183 C CA . THR A 1 270 ? -4.748 -7.636 10.294 1.00 86.25 270 THR A CA 1
ATOM 2184 C C . THR A 1 270 ? -3.299 -7.249 9.999 1.00 86.25 270 THR A C 1
ATOM 2186 O O . THR A 1 270 ? -2.885 -7.252 8.841 1.00 86.25 270 THR A O 1
ATOM 2189 N N . SER A 1 271 ? -2.502 -6.963 11.030 1.00 86.31 271 SER A N 1
ATOM 2190 C CA . SER A 1 271 ? -1.077 -6.642 10.899 1.00 86.31 271 SER A CA 1
ATOM 2191 C C . SER A 1 271 ? -0.270 -7.823 10.350 1.00 86.31 271 SER A C 1
ATOM 2193 O O . SER A 1 271 ? 0.527 -7.662 9.418 1.00 86.31 271 SER A O 1
ATOM 2195 N N . SER A 1 272 ? -0.539 -9.035 10.847 1.00 88.88 272 SER A N 1
ATOM 2196 C CA . SER A 1 272 ? 0.087 -10.256 10.337 1.00 88.88 272 SER A CA 1
ATOM 2197 C C . SER A 1 272 ? -0.315 -10.529 8.882 1.00 88.88 272 SER A C 1
ATOM 2199 O O . SER A 1 272 ? 0.554 -10.731 8.029 1.00 88.88 272 SER A O 1
ATOM 2201 N N . LYS A 1 273 ? -1.616 -10.449 8.556 1.00 89.19 273 LYS A N 1
ATOM 2202 C CA . LYS A 1 273 ? -2.129 -10.578 7.177 1.00 89.19 273 LYS A CA 1
ATOM 2203 C C . LYS A 1 273 ? -1.458 -9.570 6.236 1.00 89.19 273 LYS A C 1
ATOM 2205 O O . LYS A 1 273 ? -0.973 -9.950 5.169 1.00 89.19 273 LYS A O 1
ATOM 2210 N N . ARG A 1 274 ? -1.366 -8.300 6.652 1.00 86.31 274 ARG A N 1
ATOM 2211 C CA . ARG A 1 274 ? -0.732 -7.211 5.889 1.00 86.31 274 ARG A CA 1
ATOM 2212 C C . ARG A 1 274 ? 0.750 -7.482 5.648 1.00 86.31 274 ARG A C 1
ATOM 2214 O O . ARG A 1 274 ? 1.208 -7.351 4.518 1.00 86.31 274 ARG A O 1
ATOM 2221 N N . THR A 1 275 ? 1.482 -7.908 6.674 1.00 85.81 275 THR A N 1
ATOM 2222 C CA . THR A 1 275 ? 2.911 -8.237 6.559 1.00 85.81 275 THR A CA 1
ATOM 2223 C C . THR A 1 275 ? 3.146 -9.353 5.544 1.00 85.81 275 THR A C 1
ATOM 2225 O O . THR A 1 275 ? 3.976 -9.200 4.648 1.00 85.81 275 THR A O 1
ATOM 2228 N N . LYS A 1 276 ? 2.372 -10.444 5.608 1.00 89.75 276 LYS A N 1
ATOM 2229 C CA . LYS A 1 276 ? 2.492 -11.538 4.631 1.00 89.75 276 LYS A CA 1
ATOM 2230 C C . LYS A 1 276 ? 2.133 -11.101 3.212 1.00 89.75 276 LYS A C 1
ATOM 2232 O O . LYS A 1 276 ? 2.849 -11.441 2.275 1.00 89.75 276 LYS A O 1
ATOM 2237 N N . ALA A 1 277 ? 1.065 -10.317 3.049 1.00 88.62 277 ALA A N 1
ATOM 2238 C CA . ALA A 1 277 ? 0.678 -9.779 1.746 1.00 88.62 277 ALA A CA 1
ATOM 2239 C C . ALA A 1 277 ? 1.778 -8.894 1.143 1.00 88.62 277 ALA A C 1
ATOM 2241 O O . ALA A 1 277 ? 2.065 -9.006 -0.045 1.00 88.62 277 ALA A O 1
ATOM 2242 N N . VAL A 1 278 ? 2.443 -8.064 1.955 1.00 85.94 278 VAL A N 1
ATOM 2243 C CA . VAL A 1 278 ? 3.592 -7.260 1.510 1.00 85.94 278 VAL A CA 1
ATOM 2244 C C . VAL A 1 278 ? 4.741 -8.150 1.039 1.00 85.94 278 VAL A C 1
ATOM 2246 O O . VAL A 1 278 ? 5.309 -7.871 -0.012 1.00 85.94 278 VAL A O 1
ATOM 2249 N N . VAL A 1 279 ? 5.061 -9.234 1.754 1.00 87.44 279 VAL A N 1
ATOM 2250 C CA . VAL A 1 279 ? 6.120 -10.176 1.345 1.00 87.44 279 VAL A CA 1
ATOM 2251 C C . VAL A 1 279 ? 5.788 -10.836 0.006 1.00 87.44 279 VAL A C 1
ATOM 2253 O O . VAL A 1 279 ? 6.618 -10.833 -0.902 1.00 87.44 279 VAL A O 1
ATOM 2256 N N . VAL A 1 280 ? 4.567 -11.352 -0.152 1.00 87.62 280 VAL A N 1
ATOM 2257 C CA . VAL A 1 280 ? 4.124 -11.995 -1.398 1.00 87.62 280 VAL A CA 1
ATOM 2258 C C . VAL A 1 280 ? 4.136 -11.006 -2.566 1.00 87.62 280 VAL A C 1
ATOM 2260 O O . VAL A 1 280 ? 4.699 -11.310 -3.619 1.00 87.62 280 VAL A O 1
ATOM 2263 N N . ARG A 1 281 ? 3.593 -9.799 -2.373 1.00 86.25 281 ARG A N 1
ATOM 2264 C CA . ARG A 1 281 ? 3.588 -8.718 -3.376 1.00 86.25 281 ARG A CA 1
ATOM 2265 C C . ARG A 1 281 ? 4.990 -8.280 -3.767 1.00 86.25 281 ARG A C 1
ATOM 2267 O O . ARG A 1 281 ? 5.269 -8.081 -4.945 1.00 86.25 281 ARG A O 1
ATOM 2274 N N . LEU A 1 282 ? 5.882 -8.146 -2.788 1.00 83.44 282 LEU A N 1
ATOM 2275 C CA . LEU A 1 282 ? 7.268 -7.765 -3.031 1.00 83.44 282 LEU A CA 1
ATOM 2276 C C . LEU A 1 282 ? 7.966 -8.814 -3.894 1.00 83.44 282 LEU A C 1
ATOM 2278 O O . LEU A 1 282 ? 8.587 -8.465 -4.892 1.00 83.44 282 LEU A O 1
ATOM 2282 N N . ILE A 1 283 ? 7.846 -10.093 -3.537 1.00 84.94 283 ILE A N 1
ATOM 2283 C CA . ILE A 1 283 ? 8.548 -11.159 -4.253 1.00 84.94 283 ILE A CA 1
ATOM 2284 C C . ILE A 1 283 ? 7.983 -11.327 -5.659 1.00 84.94 283 ILE A C 1
ATOM 2286 O O . ILE A 1 283 ? 8.748 -11.382 -6.613 1.00 84.94 283 ILE A O 1
ATOM 2290 N N . THR A 1 284 ? 6.663 -11.342 -5.812 1.00 81.62 284 THR A N 1
ATOM 2291 C CA . THR A 1 284 ? 6.018 -11.494 -7.127 1.00 81.62 284 THR A CA 1
ATOM 2292 C C . THR A 1 284 ? 6.307 -10.314 -8.058 1.00 81.62 284 THR A C 1
ATOM 2294 O O . THR A 1 284 ? 6.577 -10.528 -9.235 1.00 81.62 284 THR A O 1
ATOM 2297 N N . SER A 1 285 ? 6.350 -9.084 -7.537 1.00 81.38 285 SER A N 1
ATOM 2298 C CA . SER A 1 285 ? 6.695 -7.887 -8.316 1.00 81.38 285 SER A CA 1
ATOM 2299 C C . SER A 1 285 ? 8.190 -7.804 -8.663 1.00 81.38 285 SER A C 1
ATOM 2301 O O . SER A 1 285 ? 8.554 -7.387 -9.762 1.00 81.38 285 SER A O 1
ATOM 2303 N N . MET A 1 286 ? 9.079 -8.221 -7.751 1.00 81.44 286 MET A N 1
ATOM 2304 C CA . MET A 1 286 ? 10.535 -8.110 -7.932 1.00 81.44 286 MET A CA 1
ATOM 2305 C C . MET A 1 286 ? 11.179 -9.331 -8.604 1.00 81.44 286 MET A C 1
ATOM 2307 O O . MET A 1 286 ? 12.268 -9.205 -9.160 1.00 81.44 286 MET A O 1
ATOM 2311 N N . CYS A 1 287 ? 10.540 -10.505 -8.597 1.00 80.38 287 CYS A N 1
ATOM 2312 C CA . CYS A 1 287 ? 11.110 -11.725 -9.176 1.00 80.38 287 CYS A CA 1
ATOM 2313 C C . CYS A 1 287 ? 11.334 -11.591 -10.687 1.00 80.38 287 CYS A C 1
ATOM 2315 O O . CYS A 1 287 ? 12.422 -11.907 -11.160 1.00 80.38 287 CYS A O 1
ATOM 2317 N N . SER A 1 288 ? 10.369 -11.045 -11.432 1.00 76.62 288 SER A N 1
ATOM 2318 C CA . SER A 1 288 ? 10.476 -10.874 -12.888 1.00 76.62 288 SER A CA 1
ATOM 2319 C C . SER A 1 288 ? 11.649 -9.978 -13.328 1.00 76.62 288 SER A C 1
ATOM 2321 O O . SER A 1 288 ? 12.462 -10.431 -14.136 1.00 76.62 288 SER A O 1
ATOM 2323 N N . PRO A 1 289 ? 11.831 -8.743 -12.805 1.00 74.44 289 PRO A N 1
ATOM 2324 C CA . PRO A 1 289 ? 12.984 -7.921 -13.185 1.00 74.44 289 PRO A CA 1
ATOM 2325 C C . PRO A 1 289 ? 14.325 -8.533 -12.745 1.00 74.44 289 PRO A C 1
ATOM 2327 O O . PRO A 1 289 ? 15.309 -8.416 -13.476 1.00 74.44 289 PRO A O 1
ATOM 2330 N N . ILE A 1 290 ? 14.375 -9.218 -11.595 1.00 77.00 290 ILE A N 1
ATOM 2331 C CA . ILE A 1 290 ? 15.588 -9.914 -11.133 1.00 77.00 290 ILE A CA 1
ATOM 2332 C C . ILE A 1 290 ? 15.927 -11.089 -12.055 1.00 77.00 290 ILE A C 1
ATOM 2334 O O . ILE A 1 290 ? 17.078 -11.225 -12.466 1.00 77.00 290 ILE A O 1
ATOM 2338 N N . ALA A 1 291 ? 14.941 -11.915 -12.411 1.00 72.94 291 ALA A N 1
ATOM 2339 C CA . ALA A 1 291 ? 15.120 -13.042 -13.319 1.00 72.94 291 ALA A CA 1
ATOM 2340 C C . ALA A 1 291 ? 15.640 -12.569 -14.682 1.00 72.94 291 ALA A C 1
ATOM 2342 O O . ALA A 1 291 ? 1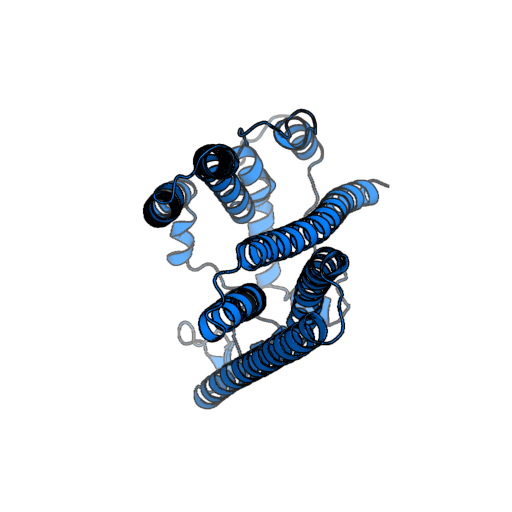6.604 -13.127 -15.199 1.00 72.94 291 ALA A O 1
ATOM 2343 N N . PHE A 1 292 ? 15.080 -11.483 -15.222 1.00 69.88 292 PHE A N 1
ATOM 2344 C CA . PHE A 1 292 ? 15.573 -10.882 -16.459 1.00 69.88 292 PHE A CA 1
ATOM 2345 C C . PHE A 1 292 ? 17.035 -10.418 -16.340 1.00 69.88 292 PHE A C 1
ATOM 2347 O O . PHE A 1 292 ? 17.846 -10.678 -17.230 1.00 69.88 292 PHE A O 1
ATOM 2354 N N . LEU A 1 293 ? 17.395 -9.737 -15.245 1.00 68.88 293 LEU A N 1
ATOM 2355 C CA . LEU A 1 293 ? 18.762 -9.258 -15.023 1.00 68.88 293 LEU A CA 1
ATOM 2356 C C . LEU A 1 293 ? 19.764 -10.416 -14.895 1.00 68.88 293 LEU A C 1
ATOM 2358 O O . LEU A 1 293 ? 20.849 -10.347 -15.469 1.00 68.88 293 LEU A O 1
ATOM 2362 N N . LEU A 1 294 ? 19.391 -11.483 -14.186 1.00 70.88 294 LEU A N 1
ATOM 2363 C CA . LEU A 1 294 ? 20.203 -12.693 -14.053 1.00 70.88 294 LEU A CA 1
ATOM 2364 C C . LEU A 1 294 ? 20.403 -13.383 -15.402 1.00 70.88 294 LEU A C 1
ATOM 2366 O O . LEU A 1 294 ? 21.535 -13.704 -15.747 1.00 70.88 294 LEU A O 1
ATOM 2370 N N . VAL A 1 295 ? 19.341 -13.550 -16.196 1.00 67.38 295 VAL A N 1
ATOM 2371 C CA . VAL A 1 295 ? 19.440 -14.116 -17.550 1.00 67.38 295 VAL A CA 1
ATOM 2372 C C . VAL A 1 295 ? 20.395 -13.279 -18.404 1.00 67.38 295 VAL A C 1
ATOM 2374 O O . VAL A 1 295 ? 21.320 -13.829 -18.996 1.00 67.38 295 VAL A O 1
ATOM 2377 N N . LYS A 1 296 ? 20.261 -11.946 -18.389 1.00 64.06 296 LYS A N 1
ATOM 2378 C CA . LYS A 1 296 ? 21.183 -11.041 -19.093 1.00 64.06 296 LYS A CA 1
ATOM 2379 C C . LYS A 1 296 ? 22.637 -11.211 -18.636 1.00 64.06 296 LYS A C 1
ATOM 2381 O O . LYS A 1 296 ? 23.532 -11.235 -19.475 1.00 64.06 296 LYS A O 1
ATOM 2386 N N . PHE A 1 297 ? 22.876 -11.307 -17.327 1.00 66.94 297 PHE A N 1
ATOM 2387 C CA . PHE A 1 297 ? 24.220 -11.487 -16.774 1.00 66.94 297 PHE A CA 1
ATOM 2388 C C . PHE A 1 297 ? 24.847 -12.816 -17.214 1.00 66.94 297 PHE A C 1
ATOM 2390 O O . PHE A 1 297 ? 26.001 -12.836 -17.627 1.00 66.94 297 PHE A O 1
ATOM 2397 N N . MET A 1 298 ? 24.075 -13.905 -17.182 1.00 65.12 298 MET A N 1
ATOM 2398 C CA . MET A 1 298 ? 24.546 -15.251 -17.527 1.00 65.12 298 MET A CA 1
ATOM 2399 C C . MET A 1 298 ? 24.894 -15.414 -19.012 1.00 65.12 298 MET A C 1
ATOM 2401 O O . MET A 1 298 ? 25.684 -16.286 -19.358 1.00 65.12 298 MET A O 1
ATOM 2405 N N . LEU A 1 299 ? 24.303 -14.600 -19.888 1.00 60.19 299 LEU A N 1
ATOM 2406 C CA . LEU A 1 299 ? 24.477 -14.730 -21.337 1.00 60.19 299 LEU A CA 1
ATOM 2407 C C . LEU A 1 299 ? 25.608 -13.881 -21.909 1.00 60.19 299 LEU A C 1
ATOM 2409 O O . LEU A 1 299 ? 25.982 -14.109 -23.048 1.00 60.19 299 LEU A O 1
ATOM 2413 N N . GLN A 1 300 ? 26.147 -12.925 -21.148 1.00 53.41 300 GLN A N 1
ATOM 2414 C CA . GLN A 1 300 ? 27.338 -12.138 -21.495 1.00 53.41 300 GLN A CA 1
ATOM 2415 C C . GLN A 1 300 ? 27.384 -11.591 -22.942 1.00 53.41 300 GLN A C 1
ATOM 2417 O O . GLN A 1 300 ? 28.462 -11.340 -23.471 1.00 53.41 300 GLN A O 1
ATOM 2422 N N . ASP A 1 301 ? 26.225 -11.349 -23.566 1.00 48.97 301 ASP A N 1
ATOM 2423 C CA . ASP A 1 301 ? 26.115 -10.747 -24.896 1.00 48.97 301 ASP A CA 1
ATOM 2424 C C . ASP A 1 301 ? 25.927 -9.224 -24.763 1.00 48.97 301 ASP A C 1
ATOM 2426 O O . ASP A 1 301 ? 24.867 -8.763 -24.313 1.00 48.97 301 ASP A O 1
ATOM 2430 N N . PRO A 1 302 ? 26.911 -8.402 -25.175 1.00 46.50 302 PRO A N 1
ATOM 2431 C CA . PRO A 1 302 ? 26.849 -6.949 -25.101 1.00 46.50 302 PRO A CA 1
ATOM 2432 C C . PRO A 1 302 ? 26.116 -6.387 -26.328 1.00 46.50 302 PRO A C 1
ATOM 2434 O O . PRO A 1 302 ? 26.634 -5.526 -27.030 1.00 46.50 302 PRO A O 1
ATOM 2437 N N . SER A 1 303 ? 24.919 -6.889 -26.643 1.00 49.09 303 SER A N 1
ATOM 2438 C CA . SER A 1 303 ? 24.102 -6.269 -27.691 1.00 49.09 303 SER A CA 1
ATOM 2439 C C . SER A 1 303 ? 23.243 -5.156 -27.082 1.00 49.09 303 SER A C 1
ATOM 2441 O O . SER A 1 303 ? 22.429 -5.395 -26.186 1.00 49.09 303 SER A O 1
ATOM 2443 N N . GLU A 1 304 ? 23.412 -3.924 -27.572 1.00 46.62 304 GLU A N 1
ATOM 2444 C CA . GLU A 1 304 ? 22.688 -2.714 -27.134 1.00 46.62 304 GLU A CA 1
ATOM 2445 C C . GLU A 1 304 ? 21.155 -2.897 -27.101 1.00 46.62 304 GLU A C 1
ATOM 2447 O O . GLU A 1 304 ? 20.462 -2.311 -26.261 1.00 46.62 304 GLU A O 1
ATOM 2452 N N . GLY A 1 305 ? 20.625 -3.797 -27.940 1.00 50.34 305 GLY A N 1
ATOM 2453 C CA . GLY A 1 305 ? 19.207 -4.164 -27.988 1.00 50.34 305 GLY A CA 1
ATOM 2454 C C . GLY A 1 305 ? 18.665 -4.825 -26.711 1.00 50.34 305 GLY A C 1
ATOM 2455 O O . GLY A 1 305 ? 17.496 -4.636 -26.380 1.00 50.34 305 GLY A O 1
ATOM 2456 N N . SER A 1 306 ? 19.494 -5.533 -25.936 1.00 51.72 306 SER A N 1
ATOM 2457 C CA . SER A 1 306 ? 19.074 -6.230 -24.705 1.00 51.72 306 SER A CA 1
ATOM 2458 C C . SER A 1 306 ? 18.714 -5.260 -23.565 1.00 51.72 306 SER A C 1
ATOM 2460 O O . SER A 1 306 ? 17.755 -5.467 -22.816 1.00 51.72 306 SER A O 1
ATOM 2462 N N . THR A 1 307 ? 19.423 -4.130 -23.469 1.00 53.66 307 THR A N 1
ATOM 2463 C CA . THR A 1 307 ? 19.104 -3.024 -22.546 1.00 53.66 307 THR A CA 1
ATOM 2464 C C . THR A 1 307 ? 17.790 -2.329 -22.896 1.00 53.66 307 THR A C 1
ATOM 2466 O O . THR A 1 307 ? 17.007 -2.021 -21.997 1.00 53.66 307 THR A O 1
ATOM 2469 N N . GLY A 1 308 ? 17.528 -2.121 -24.191 1.00 56.22 308 GLY A N 1
ATOM 2470 C CA . GLY A 1 308 ? 16.266 -1.559 -24.677 1.00 56.22 308 GLY A CA 1
ATOM 2471 C C . GLY A 1 308 ? 15.075 -2.477 -24.397 1.00 56.22 308 GLY A C 1
ATOM 2472 O O . GLY A 1 308 ? 14.022 -2.004 -23.976 1.00 56.22 308 GLY A O 1
ATOM 2473 N N . MET A 1 309 ? 15.258 -3.795 -24.532 1.00 57.78 309 MET A N 1
ATOM 2474 C CA . MET A 1 309 ? 14.230 -4.785 -24.191 1.00 57.78 309 MET A CA 1
ATOM 2475 C C . MET A 1 309 ? 13.923 -4.816 -22.687 1.00 57.78 309 MET A C 1
ATOM 2477 O O . MET A 1 309 ? 12.751 -4.862 -22.325 1.00 57.78 309 MET A O 1
ATOM 2481 N N . LEU A 1 310 ? 14.928 -4.713 -21.805 1.00 59.72 310 LEU A N 1
ATOM 2482 C CA . LEU A 1 310 ? 14.696 -4.602 -20.355 1.00 59.72 310 LEU A CA 1
ATOM 2483 C C . LEU A 1 310 ? 13.891 -3.347 -20.010 1.00 59.72 310 LEU A C 1
ATOM 2485 O O . LEU A 1 310 ? 12.897 -3.430 -19.292 1.00 59.72 310 LEU A O 1
ATOM 2489 N N . ALA A 1 311 ? 14.308 -2.193 -20.534 1.00 58.44 311 ALA A N 1
ATOM 2490 C CA . ALA A 1 311 ? 13.627 -0.927 -20.291 1.00 58.44 311 ALA A CA 1
ATOM 2491 C C . ALA A 1 311 ? 12.187 -0.952 -20.830 1.00 58.44 311 ALA A C 1
ATOM 2493 O O . ALA A 1 311 ? 11.268 -0.533 -20.132 1.00 58.44 311 ALA A O 1
ATOM 2494 N N . SER A 1 312 ? 11.975 -1.515 -22.025 1.00 59.81 312 SER A N 1
ATOM 2495 C CA . SER A 1 312 ? 10.650 -1.706 -22.628 1.00 59.81 312 SER A CA 1
ATOM 2496 C C . SER A 1 312 ? 9.767 -2.636 -21.798 1.00 59.81 312 SER A C 1
ATOM 2498 O O . SER A 1 312 ? 8.591 -2.347 -21.599 1.00 59.81 312 SER A O 1
ATOM 2500 N N . ASN A 1 313 ? 10.322 -3.730 -21.273 1.00 60.72 313 ASN A N 1
ATOM 2501 C CA . ASN A 1 313 ? 9.576 -4.686 -20.458 1.00 60.72 313 ASN A CA 1
ATOM 2502 C C . ASN A 1 313 ? 9.224 -4.093 -19.096 1.00 60.72 313 ASN A C 1
ATOM 2504 O O . ASN A 1 313 ? 8.074 -4.172 -18.685 1.00 60.72 313 ASN A O 1
ATOM 2508 N N . MET A 1 314 ? 10.172 -3.435 -18.423 1.00 63.47 314 MET A N 1
ATOM 2509 C CA . MET A 1 314 ? 9.905 -2.740 -17.162 1.00 63.47 314 MET A CA 1
ATOM 2510 C C . MET A 1 314 ? 8.882 -1.619 -17.353 1.00 63.47 314 MET A C 1
ATOM 2512 O O . MET A 1 314 ? 7.974 -1.479 -16.540 1.00 63.47 314 MET A O 1
ATOM 2516 N N . MET A 1 315 ? 8.981 -0.858 -18.444 1.00 62.62 315 MET A N 1
ATOM 2517 C CA . MET A 1 315 ? 8.031 0.204 -18.758 1.00 62.62 315 MET A CA 1
ATOM 2518 C C . MET A 1 315 ? 6.648 -0.350 -19.112 1.00 62.62 315 MET A C 1
ATOM 2520 O O . MET A 1 315 ? 5.663 0.189 -18.625 1.00 62.62 315 MET A O 1
ATOM 2524 N N . SER A 1 316 ? 6.553 -1.451 -19.865 1.00 60.53 316 SER A N 1
ATOM 2525 C CA . SER A 1 316 ? 5.286 -2.141 -20.155 1.00 60.53 316 SER A CA 1
ATOM 2526 C C . SER A 1 316 ? 4.643 -2.712 -18.885 1.00 60.53 316 SER A C 1
ATOM 2528 O O . SER A 1 316 ? 3.453 -2.505 -18.652 1.00 60.53 316 SER A O 1
ATOM 2530 N N . THR A 1 317 ? 5.418 -3.352 -18.005 1.00 62.97 317 THR A N 1
ATOM 2531 C CA . THR A 1 317 ? 4.917 -3.877 -16.724 1.00 62.97 317 THR A CA 1
ATOM 2532 C C . THR A 1 317 ? 4.460 -2.755 -15.794 1.00 62.97 317 THR A C 1
ATOM 2534 O O . THR A 1 317 ? 3.400 -2.853 -15.184 1.00 62.97 317 THR A O 1
ATOM 2537 N N . LEU A 1 318 ? 5.208 -1.649 -15.710 1.00 64.44 318 LEU A N 1
ATOM 2538 C CA . LEU A 1 318 ? 4.786 -0.478 -14.940 1.00 64.44 318 LEU A CA 1
ATOM 2539 C C . LEU A 1 318 ? 3.532 0.154 -15.547 1.00 64.44 318 LEU A C 1
ATOM 2541 O O . LEU A 1 318 ? 2.572 0.379 -14.821 1.00 64.44 318 LEU A O 1
ATOM 2545 N N . LEU A 1 319 ? 3.498 0.388 -16.861 1.00 63.44 319 LEU A N 1
ATOM 2546 C CA . LEU A 1 319 ? 2.353 0.970 -17.560 1.00 63.44 319 LEU A CA 1
ATOM 2547 C C . LEU A 1 319 ? 1.099 0.109 -17.386 1.00 63.44 319 LEU A C 1
ATOM 2549 O O . LEU A 1 319 ? 0.042 0.644 -17.088 1.00 63.44 319 LEU A O 1
ATOM 2553 N N . THR A 1 320 ? 1.198 -1.213 -17.508 1.00 61.50 320 THR A N 1
ATOM 2554 C CA . THR A 1 320 ? 0.057 -2.121 -17.313 1.00 61.50 320 THR A CA 1
ATOM 2555 C C . THR A 1 320 ? -0.368 -2.198 -15.854 1.00 61.50 320 THR A C 1
ATOM 2557 O O . THR A 1 320 ? -1.563 -2.120 -15.580 1.00 61.50 320 THR A O 1
ATOM 2560 N N . CYS A 1 321 ? 0.567 -2.217 -14.902 1.00 59.81 321 CYS A N 1
ATOM 2561 C CA . CYS A 1 321 ? 0.246 -2.063 -13.485 1.00 59.81 321 CYS A CA 1
ATOM 2562 C C . CYS A 1 321 ? -0.458 -0.730 -13.202 1.00 59.81 321 CYS A C 1
ATOM 2564 O O . CYS A 1 321 ? -1.452 -0.734 -12.485 1.00 59.81 321 CYS A O 1
ATOM 2566 N N . TYR A 1 322 ? -0.007 0.386 -13.781 1.00 62.62 322 TYR A N 1
ATOM 2567 C CA . TYR A 1 322 ? -0.622 1.709 -13.627 1.00 62.62 322 TYR A CA 1
ATOM 2568 C C . TYR A 1 322 ? -1.947 1.848 -14.371 1.00 62.62 322 TYR A C 1
ATOM 2570 O O . TYR A 1 322 ? -2.827 2.532 -13.871 1.00 62.62 322 TYR A O 1
ATOM 2578 N N . LEU A 1 323 ? -2.134 1.206 -15.522 1.00 62.69 323 LEU A N 1
ATOM 2579 C CA . LEU A 1 323 ? -3.407 1.191 -16.244 1.00 62.69 323 LEU A CA 1
ATOM 2580 C C . LEU A 1 323 ? -4.429 0.326 -15.512 1.00 62.69 323 LEU A C 1
ATOM 2582 O O . LEU A 1 323 ? -5.570 0.741 -15.372 1.00 62.69 323 LEU A O 1
ATOM 2586 N N . LEU A 1 324 ? -4.025 -0.825 -14.971 1.00 56.06 324 LEU A N 1
ATOM 2587 C CA . LEU A 1 324 ? -4.892 -1.675 -14.154 1.00 56.06 324 LEU A CA 1
ATOM 2588 C C . LEU A 1 324 ? -5.193 -1.027 -12.798 1.00 56.06 324 LEU A C 1
ATOM 2590 O O . LEU A 1 324 ? -6.333 -1.066 -12.352 1.00 56.06 324 LEU A O 1
ATOM 2594 N N . LEU A 1 325 ? -4.206 -0.395 -12.152 1.00 52.12 325 LEU A N 1
ATOM 2595 C CA . LEU A 1 325 ? -4.397 0.351 -10.904 1.00 52.12 325 LEU A CA 1
ATOM 2596 C C . LEU A 1 325 ? -5.171 1.650 -11.142 1.00 52.12 325 LEU A C 1
ATOM 2598 O O . LEU A 1 325 ? -5.974 2.019 -10.308 1.00 52.12 325 LEU A O 1
ATOM 2602 N N . GLY A 1 326 ? -4.954 2.329 -12.263 1.00 45.72 326 GLY A N 1
ATOM 2603 C CA . GLY A 1 326 ? -5.645 3.549 -12.669 1.00 45.72 326 GLY A CA 1
ATOM 2604 C C . GLY A 1 326 ? -7.085 3.274 -13.077 1.00 45.72 326 GLY A C 1
ATOM 2605 O O . GLY A 1 326 ? -7.966 4.008 -12.652 1.00 45.72 326 GLY A O 1
ATOM 2606 N N . CYS A 1 327 ? -7.350 2.174 -13.789 1.00 40.75 327 CYS A N 1
ATOM 2607 C CA . CYS A 1 327 ? -8.705 1.675 -14.011 1.00 40.75 327 CYS A CA 1
ATOM 2608 C C . CYS A 1 327 ? -9.345 1.296 -12.677 1.00 40.75 327 CYS A C 1
ATOM 2610 O O . CYS A 1 327 ? -10.432 1.765 -12.402 1.00 40.75 327 CYS A O 1
ATOM 2612 N N . PHE A 1 328 ? -8.656 0.560 -11.800 1.00 38.09 328 PHE A N 1
ATOM 2613 C CA . PHE A 1 328 ? -9.183 0.173 -10.487 1.00 38.09 328 PHE A CA 1
ATOM 2614 C C . PHE A 1 328 ? -9.402 1.363 -9.539 1.00 38.09 328 PHE A C 1
ATOM 2616 O O . PHE A 1 328 ? -10.376 1.378 -8.803 1.00 38.09 328 PHE A O 1
ATOM 2623 N N . LEU A 1 329 ? -8.543 2.385 -9.571 1.00 36.06 329 LEU A N 1
ATOM 2624 C CA . LEU A 1 329 ? -8.688 3.630 -8.814 1.00 36.06 329 LEU A CA 1
ATOM 2625 C C . LEU A 1 329 ? -9.725 4.557 -9.444 1.00 36.06 329 LEU A C 1
ATOM 2627 O O . LEU A 1 329 ? -10.373 5.284 -8.710 1.00 36.06 329 LEU A O 1
ATOM 2631 N N . MET A 1 330 ? -9.933 4.529 -10.762 1.00 35.31 330 MET A N 1
ATOM 2632 C CA . MET A 1 330 ? -11.078 5.181 -11.403 1.00 35.31 330 MET A CA 1
ATOM 2633 C C . MET A 1 330 ? -12.377 4.451 -11.067 1.00 35.31 330 MET A C 1
ATOM 2635 O O . MET A 1 330 ? -13.359 5.118 -10.782 1.00 35.31 330 MET A O 1
ATOM 2639 N N . THR A 1 331 ? -12.378 3.118 -11.007 1.00 35.84 331 THR A N 1
ATOM 2640 C CA . THR A 1 331 ? -13.516 2.319 -10.541 1.00 35.84 331 THR A CA 1
ATOM 2641 C C . THR A 1 331 ? -13.742 2.495 -9.046 1.00 35.84 331 THR A C 1
ATOM 2643 O O . THR A 1 331 ? -14.885 2.528 -8.647 1.00 35.84 331 THR A O 1
ATOM 2646 N N . LEU A 1 332 ? -12.714 2.677 -8.210 1.00 32.66 332 LEU A N 1
ATOM 2647 C CA . LEU A 1 332 ? -12.863 2.986 -6.781 1.00 32.66 332 LEU A CA 1
ATOM 2648 C C . LEU A 1 332 ? -13.219 4.448 -6.536 1.00 32.66 332 LEU A C 1
ATOM 2650 O O . LEU A 1 332 ? -13.960 4.721 -5.610 1.00 32.66 332 LEU A O 1
ATOM 2654 N N . ARG A 1 333 ? -12.730 5.394 -7.342 1.00 33.19 333 ARG A N 1
ATOM 2655 C CA . ARG A 1 333 ? -13.145 6.799 -7.265 1.00 33.19 333 ARG A CA 1
ATOM 2656 C C . ARG A 1 333 ? -14.590 6.925 -7.723 1.00 33.19 333 ARG A C 1
ATOM 2658 O O . ARG A 1 333 ? -15.357 7.569 -7.030 1.00 33.19 333 ARG A O 1
ATOM 2665 N N . ASN A 1 334 ? -14.971 6.247 -8.805 1.00 32.22 334 ASN A N 1
ATOM 2666 C CA . ASN A 1 334 ? -16.357 6.169 -9.248 1.00 32.22 334 ASN A CA 1
ATOM 2667 C C . ASN A 1 334 ? -17.207 5.328 -8.299 1.00 32.22 334 ASN A C 1
ATOM 2669 O O . ASN A 1 334 ? -18.298 5.763 -8.028 1.00 32.22 334 ASN A O 1
ATOM 2673 N N . CYS A 1 335 ? -16.737 4.230 -7.701 1.00 30.41 335 CYS A N 1
ATOM 2674 C CA . CYS A 1 335 ? -17.512 3.471 -6.711 1.00 30.41 335 CYS A CA 1
ATOM 2675 C C . CYS A 1 335 ? -17.609 4.201 -5.373 1.00 30.41 335 CYS A C 1
ATOM 2677 O O . CYS A 1 335 ? -18.670 4.160 -4.789 1.00 30.41 335 CYS A O 1
ATOM 2679 N N . CYS A 1 336 ? -16.575 4.886 -4.872 1.00 31.55 336 CYS A N 1
ATOM 2680 C CA . CYS A 1 336 ? -16.688 5.712 -3.662 1.00 31.55 336 CYS A CA 1
ATOM 2681 C C . CYS A 1 336 ? -17.603 6.918 -3.896 1.00 31.55 336 CYS A C 1
ATOM 2683 O O . CYS A 1 336 ? -18.338 7.270 -2.978 1.00 31.55 336 CYS A O 1
ATOM 2685 N N . PHE A 1 337 ? -17.591 7.520 -5.094 1.00 35.59 337 PHE A N 1
ATOM 2686 C CA . PHE A 1 337 ? -18.511 8.605 -5.464 1.00 35.59 337 PHE A CA 1
ATOM 2687 C C . PHE A 1 337 ? -19.922 8.114 -5.853 1.00 35.59 337 PHE A C 1
ATOM 2689 O O . PHE A 1 337 ? -20.902 8.786 -5.562 1.00 35.59 337 PHE A O 1
ATOM 2696 N N . GLU A 1 338 ? -20.073 6.932 -6.454 1.00 30.75 338 GLU A N 1
ATOM 2697 C CA . GLU A 1 338 ? -21.368 6.327 -6.804 1.00 30.75 338 GLU A CA 1
ATOM 2698 C C . GLU A 1 338 ? -22.016 5.659 -5.591 1.00 30.75 338 GLU A C 1
ATOM 2700 O O . GLU A 1 338 ? -23.228 5.750 -5.466 1.00 30.75 338 GLU A O 1
ATOM 2705 N N . PHE A 1 339 ? -21.269 5.082 -4.640 1.00 29.58 339 PHE A N 1
ATOM 2706 C CA . PHE A 1 339 ? -21.841 4.666 -3.349 1.00 29.58 339 PHE A CA 1
ATOM 2707 C C . PHE A 1 339 ? -22.335 5.876 -2.549 1.00 29.58 339 PHE A C 1
ATOM 2709 O O . PHE A 1 339 ? -23.377 5.789 -1.906 1.00 29.58 339 PHE A O 1
ATOM 2716 N N . THR A 1 340 ? -21.640 7.019 -2.615 1.00 34.09 340 THR A N 1
ATOM 2717 C CA . THR A 1 340 ? -22.118 8.261 -1.979 1.00 34.09 340 THR A CA 1
ATOM 2718 C C . THR A 1 340 ? -23.279 8.910 -2.738 1.00 34.09 340 THR A C 1
ATOM 2720 O O . THR A 1 340 ? -24.137 9.508 -2.097 1.00 34.09 340 THR A O 1
ATOM 2723 N N . ALA A 1 341 ? -23.386 8.738 -4.060 1.00 29.39 341 ALA A N 1
ATOM 2724 C CA . ALA A 1 341 ? -24.537 9.209 -4.838 1.00 29.39 341 ALA A CA 1
ATOM 2725 C C . ALA A 1 341 ? -25.765 8.276 -4.751 1.00 29.39 341 ALA A C 1
ATOM 2727 O O . ALA A 1 341 ? -26.896 8.752 -4.782 1.00 29.39 341 ALA A O 1
ATOM 2728 N N . CYS A 1 342 ? -25.572 6.961 -4.610 1.00 25.80 342 CYS A N 1
ATOM 2729 C CA . CYS A 1 342 ? -26.657 5.972 -4.582 1.00 25.80 342 CYS A CA 1
ATOM 2730 C C . CYS A 1 342 ? -27.354 5.881 -3.209 1.00 25.80 342 CYS A C 1
ATOM 2732 O O . CYS A 1 342 ? -28.494 5.443 -3.135 1.00 25.80 342 CYS A O 1
ATOM 2734 N N . LEU A 1 343 ? -26.724 6.372 -2.134 1.00 29.88 343 LEU A N 1
ATOM 2735 C CA . LEU A 1 343 ? -27.339 6.517 -0.803 1.00 29.88 343 LEU A CA 1
ATOM 2736 C C . LEU A 1 343 ? -28.171 7.806 -0.629 1.00 29.88 343 LEU A C 1
ATOM 2738 O O . LEU A 1 343 ? -28.751 8.018 0.435 1.00 29.88 343 LEU A O 1
ATOM 2742 N N . ILE A 1 344 ? -28.235 8.665 -1.654 1.00 31.19 344 ILE A N 1
ATOM 2743 C CA . ILE A 1 344 ? -29.055 9.895 -1.682 1.00 31.19 344 ILE A CA 1
ATOM 2744 C C . ILE A 1 344 ? -30.254 9.745 -2.652 1.00 31.19 344 ILE A C 1
ATOM 2746 O O . ILE A 1 344 ? -31.036 10.679 -2.824 1.00 31.19 344 ILE A O 1
ATOM 2750 N N . GLY A 1 345 ? -30.426 8.566 -3.266 1.00 27.91 345 GLY A N 1
ATOM 2751 C CA . GLY A 1 345 ? -31.571 8.227 -4.123 1.00 27.91 345 GLY A CA 1
ATOM 2752 C C . GLY A 1 345 ? -32.730 7.612 -3.359 1.00 27.91 345 GLY A C 1
ATOM 2753 O O . GLY A 1 345 ? -32.500 6.551 -2.739 1.00 27.91 345 GLY A O 1
#

Radius of gyration: 25.52 Å; chains: 1; bounding box: 60×53×73 Å

pLDDT: mean 77.68, std 15.98, range [25.8, 94.69]

InterPro domains:
  IPR007632 Anoctamin [PTHR12308] (18-318)
  IPR049452 Anoctamin, transmembrane domain [PF04547] (71-298)